Protein AF-A0A2Z3GTP5-F1 (afdb_monomer)

Foldseek 3Di:
DWKDWAPDTDDPPFKDKDKDKDFDAAPVRDGWKIKIKIKIKGKQFDPFLVVSVVVVVVQQVRQVDFQTKMFDDDVVGT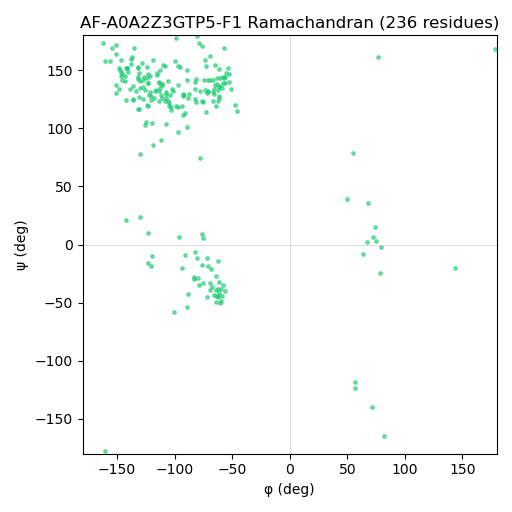PDIDHQPQFQAGKHWPDGWDQPDDDDCDSGGMTITITMIMTMHTDDDPDFDWRDKDKDKDKDWQAWDWDWADDPPDHTDIDTPGRGGWIKMKMKMKIWTFQEDDDDDDDPCPVFFPDDKDKDWDAFDHHSNGGTTTMIIIMTMGTHPDDDDDDHDDDDDD

Organism: NCBI:txid114

Secondary structure (DSSP, 8-state):
-EEEETTEEPPTT-EEEEEEEEEEE-TTS-EEEEEEEEEEEEEEE-SSHHHHHHHHHHHHHHHTS-S--EEEEETTEEEEEE-STT-SS--EEEEEEE-----TTBTTTEEEEEEEEEEEEEPSS----EEEEEEEEEEE-SS-EEEEEEETTEEEEEEEEESSPPEEEEEEEEEEESSSPPPPPPPS-GGGEEE---PEEPPPEEETTEEE-EEEEEEEEEEESS-----PPP----

pLDDT: mean 92.52, std 7.02, range [54.94, 98.31]

Solvent-accessible surface area (backbone atoms only — not comparable to full-atom values): 13275 Å² total; per-residue (Å²): 80,34,48,31,48,61,92,43,68,54,58,77,64,35,62,48,80,46,79,48,79,43,84,37,59,28,82,84,70,47,76,52,27,36,39,40,38,38,43,39,37,34,50,53,71,30,99,36,41,70,56,36,51,51,52,52,54,51,52,45,60,53,56,70,55,65,57,41,36,36,38,36,25,49,84,94,44,76,77,49,74,49,59,24,75,81,26,55,56,17,25,38,59,81,37,55,80,36,62,90,64,80,66,80,66,38,70,43,43,32,42,50,37,40,33,29,37,35,34,32,31,63,48,85,78,89,66,50,43,61,46,42,73,51,56,46,70,47,78,48,59,58,45,59,42,71,49,73,47,83,46,100,89,51,80,64,43,82,43,77,82,33,77,62,38,61,20,33,40,38,43,39,36,39,38,24,5,40,69,39,73,60,82,77,79,77,67,94,55,69,97,27,52,71,48,87,60,65,71,45,77,48,82,52,45,79,28,68,93,41,66,29,52,15,33,33,34,43,50,38,39,33,49,34,95,54,87,85,84,86,75,57,78,70,88,72,84,109

Mean predicted aligned error: 6.73 Å

Sequence (238 aa):
MIVRYGSYQHDDGECAVAVDQQALENDAGQYYARRVTWTISGQLQADTAAALAVKMVQLERAYAVWYRDLVLADGPTVVWQLPNAGSTTGVKIVKPPSYPSGAGAQLTTFVDYSIVATADYPAGGGENLLRSFTETLAFSGGGPRRTVVECANAPPQEQVLALYTAFRATQIGQAVGLTGYPTPPAPLWPGKLEVDGEPTLGSPRLRNGVYVDWPVSWAYRFVSATPLAGVPNRWPAG

Nearest PDB structures (foldseek):
  6f0i-assembly1_B  TM=1.965E-01  e=7.044E+00  Gloeobacter violaceus PCC 7421
  3uu8-assembly1_E  TM=1.892E-01  e=6.048E+00  Gloeobacter violaceus

Structure (mmCIF, N/CA/C/O backbone):
data_AF-A0A2Z3GTP5-F1
#
_entry.id   AF-A0A2Z3GTP5-F1
#
loop_
_atom_site.group_PDB
_atom_site.id
_atom_site.type_symbol
_atom_site.label_atom_id
_atom_site.label_alt_id
_atom_site.label_comp_id
_atom_site.label_asym_id
_atom_site.label_entity_id
_atom_site.label_seq_id
_atom_site.pdbx_PDB_ins_code
_atom_site.Cartn_x
_atom_site.Cartn_y
_atom_site.Cartn_z
_atom_site.occupancy
_atom_site.B_iso_or_equiv
_atom_site.auth_seq_id
_atom_site.auth_comp_id
_atom_site.auth_asym_id
_atom_site.auth_atom_id
_atom_site.pdbx_PDB_model_num
ATOM 1 N N . MET A 1 1 ? -19.568 -11.187 26.974 1.00 88.62 1 MET A N 1
ATOM 2 C CA . MET A 1 1 ? -18.592 -10.890 25.897 1.00 88.62 1 MET A CA 1
ATOM 3 C C . MET A 1 1 ? -18.243 -9.410 25.908 1.00 88.62 1 MET A C 1
ATOM 5 O O . MET A 1 1 ? -19.135 -8.573 25.864 1.00 88.62 1 MET A O 1
ATOM 9 N N . ILE A 1 2 ? -16.947 -9.094 25.939 1.00 95.06 2 ILE A N 1
ATOM 10 C CA . ILE A 1 2 ? -16.412 -7.741 26.130 1.00 95.06 2 ILE A CA 1
ATOM 11 C C . ILE A 1 2 ? -15.447 -7.397 24.992 1.00 95.06 2 ILE A C 1
ATOM 13 O O . ILE A 1 2 ? -14.538 -8.174 24.687 1.00 95.06 2 ILE A O 1
ATOM 17 N N . VAL A 1 3 ? -15.606 -6.207 24.406 1.00 96.94 3 VAL A N 1
ATOM 18 C CA . VAL A 1 3 ? -14.651 -5.628 23.447 1.00 96.94 3 VAL A CA 1
ATOM 19 C C . VAL A 1 3 ? -13.711 -4.664 24.168 1.00 96.94 3 VAL A C 1
ATOM 21 O O . VAL A 1 3 ? -14.133 -3.854 24.995 1.00 96.94 3 VAL A O 1
ATOM 24 N N . ARG A 1 4 ? -12.421 -4.735 23.842 1.00 97.12 4 ARG A N 1
ATOM 25 C CA . ARG A 1 4 ? -11.377 -3.840 24.352 1.00 97.12 4 ARG A CA 1
ATOM 26 C C . ARG A 1 4 ? -10.589 -3.238 23.200 1.00 97.12 4 ARG A C 1
ATOM 28 O O . ARG A 1 4 ? -10.190 -3.967 22.296 1.00 97.12 4 ARG A O 1
ATOM 35 N N . TYR A 1 5 ? -10.326 -1.936 23.270 1.00 97.31 5 TYR A N 1
ATOM 36 C CA . TYR A 1 5 ? -9.453 -1.213 22.346 1.00 97.31 5 TYR A CA 1
ATOM 37 C C . TYR A 1 5 ? -8.357 -0.485 23.129 1.00 97.31 5 TYR A C 1
ATOM 39 O O . TYR A 1 5 ? -8.600 0.520 23.803 1.00 97.31 5 TYR A O 1
ATOM 47 N N . GLY A 1 6 ? -7.134 -1.014 23.088 1.00 95.44 6 GLY A N 1
ATOM 48 C CA . GLY A 1 6 ? -6.056 -0.569 23.970 1.00 95.44 6 GLY A CA 1
ATOM 49 C C . GLY A 1 6 ? -6.453 -0.687 25.446 1.00 95.44 6 GLY A C 1
ATOM 50 O O . GLY A 1 6 ? -6.714 -1.782 25.934 1.00 95.44 6 GLY A O 1
ATOM 51 N N . SER A 1 7 ? -6.496 0.441 26.160 1.00 95.00 7 SER A N 1
ATOM 52 C CA . SER A 1 7 ? -6.934 0.497 27.564 1.00 95.00 7 SER A CA 1
ATOM 53 C C . SER A 1 7 ? -8.434 0.756 27.742 1.00 95.00 7 SER A C 1
ATOM 55 O O . SER A 1 7 ? -8.918 0.717 28.870 1.00 95.00 7 SER A O 1
ATOM 57 N N . TYR A 1 8 ? -9.160 1.083 26.671 1.00 96.88 8 TYR A N 1
ATOM 58 C CA . TYR A 1 8 ? -10.600 1.309 26.731 1.00 96.88 8 TYR A CA 1
ATOM 59 C C . TYR A 1 8 ? -11.339 -0.027 26.672 1.00 96.88 8 TYR A C 1
ATOM 61 O O . TYR A 1 8 ? -11.029 -0.881 25.840 1.00 96.88 8 TYR A O 1
ATOM 69 N N . GLN A 1 9 ? -12.316 -0.199 27.556 1.00 96.69 9 GLN A N 1
ATOM 70 C CA . GLN A 1 9 ? -13.153 -1.387 27.637 1.00 96.69 9 GLN A CA 1
ATOM 71 C C . GLN A 1 9 ? -14.615 -0.964 27.481 1.00 96.69 9 GLN A C 1
ATOM 73 O O . GLN A 1 9 ? -15.065 -0.072 28.195 1.00 96.69 9 GLN A O 1
ATOM 78 N N . HIS A 1 10 ? -15.322 -1.619 26.563 1.00 96.62 10 HIS A N 1
ATOM 79 C CA . HIS A 1 10 ? -16.773 -1.501 26.430 1.00 96.62 10 HIS A CA 1
ATOM 80 C C . HIS A 1 10 ? -17.494 -2.239 27.563 1.00 96.62 10 HIS A C 1
ATOM 82 O O . HIS A 1 10 ? -16.931 -3.164 28.162 1.00 96.62 10 HIS A O 1
ATOM 88 N N . ASP A 1 11 ? -18.745 -1.870 27.827 1.00 95.38 11 ASP A N 1
ATOM 89 C CA . ASP A 1 11 ? -19.575 -2.594 28.786 1.00 95.38 11 ASP A CA 1
ATOM 90 C C . ASP A 1 11 ? -19.847 -4.033 28.295 1.00 95.38 11 ASP A C 1
ATOM 92 O O . ASP A 1 11 ? -19.782 -4.347 27.099 1.00 95.38 11 ASP A O 1
ATOM 96 N N . ASP A 1 12 ? -20.113 -4.952 29.228 1.00 94.06 12 ASP A N 1
ATOM 97 C CA . ASP A 1 12 ? -20.370 -6.353 28.880 1.00 94.06 12 ASP A CA 1
ATOM 98 C C . ASP A 1 12 ? -21.664 -6.485 28.068 1.00 94.06 12 ASP A C 1
ATOM 100 O O . ASP A 1 12 ? -22.707 -5.950 28.440 1.00 94.06 12 ASP A O 1
ATOM 104 N N . GLY A 1 13 ? -21.584 -7.184 26.935 1.00 91.88 13 GLY A N 1
ATOM 105 C CA . GLY A 1 13 ? -22.711 -7.343 26.014 1.00 91.88 13 GLY A CA 1
ATOM 106 C C . GLY A 1 13 ? -23.082 -6.088 25.212 1.00 91.88 13 GLY A C 1
ATOM 107 O O . GLY A 1 13 ? -24.065 -6.127 24.479 1.00 91.88 13 GLY A O 1
ATOM 108 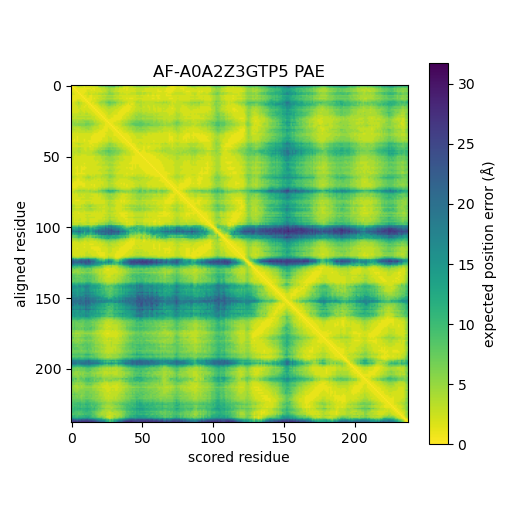N N . GLU A 1 14 ? -22.309 -5.000 25.297 1.00 94.75 14 GLU A N 1
ATOM 109 C CA . GLU A 1 14 ? -22.587 -3.745 24.576 1.00 94.75 14 GLU A CA 1
ATOM 110 C C . GLU A 1 14 ? -22.388 -3.871 23.055 1.00 94.75 14 GLU A C 1
ATOM 112 O O . GLU A 1 14 ? -23.063 -3.210 22.264 1.00 94.75 14 GLU A O 1
ATOM 117 N N . CYS A 1 15 ? -21.428 -4.704 22.644 1.00 95.94 15 CYS A N 1
ATOM 118 C CA . CYS A 1 15 ? -20.921 -4.765 21.277 1.00 95.94 15 CYS A CA 1
ATOM 119 C C . CYS A 1 15 ? -21.301 -6.063 20.560 1.00 95.94 15 CYS A C 1
ATOM 121 O O . CYS A 1 15 ? -21.090 -7.161 21.073 1.00 95.94 15 CYS A O 1
ATOM 123 N N . ALA A 1 16 ? -21.693 -5.930 19.298 1.00 95.31 16 ALA A N 1
ATOM 124 C CA . ALA A 1 16 ? -21.632 -6.971 18.285 1.00 95.31 16 ALA A CA 1
ATOM 125 C C . ALA A 1 16 ? -20.429 -6.722 17.360 1.00 95.31 16 ALA A C 1
ATOM 127 O O . ALA A 1 16 ? -20.203 -5.599 16.901 1.00 95.31 16 ALA A O 1
ATOM 128 N N . VAL A 1 17 ? -19.656 -7.774 17.079 1.00 96.69 17 VAL A N 1
ATOM 129 C CA . VAL A 1 17 ? -18.447 -7.708 16.246 1.00 96.69 17 VAL A CA 1
ATOM 130 C C . VAL A 1 17 ? -18.595 -8.634 15.046 1.00 96.69 17 VAL A C 1
ATOM 132 O O . VAL A 1 17 ? -18.801 -9.835 15.209 1.00 96.69 17 VAL A O 1
ATOM 135 N N . ALA A 1 18 ? -18.430 -8.081 13.847 1.00 97.12 18 ALA A N 1
ATOM 136 C CA . ALA A 1 18 ? -18.267 -8.836 12.612 1.00 97.12 18 ALA A CA 1
ATOM 137 C C . ALA A 1 18 ? -16.810 -8.744 12.142 1.00 97.12 18 ALA A C 1
ATOM 139 O O . ALA A 1 18 ? -16.253 -7.646 12.053 1.00 97.12 18 ALA A O 1
ATOM 140 N N . VAL A 1 19 ? -16.202 -9.892 11.841 1.00 97.19 19 VAL A N 1
ATOM 141 C CA . VAL A 1 19 ? -14.815 -9.993 11.372 1.00 97.19 19 VAL A CA 1
ATOM 142 C C . VAL A 1 19 ? -14.809 -10.486 9.933 1.00 97.19 19 VAL A C 1
ATOM 144 O O . VAL A 1 19 ? -15.319 -11.566 9.649 1.00 97.19 19 VAL A O 1
ATOM 147 N N . ASP A 1 20 ? -14.194 -9.705 9.054 1.00 97.62 20 ASP A N 1
ATOM 148 C CA . ASP A 1 20 ? -13.964 -10.045 7.654 1.00 97.62 20 ASP A CA 1
ATOM 149 C C . ASP A 1 20 ? -12.462 -10.178 7.371 1.00 97.62 20 ASP A C 1
ATOM 151 O O . ASP A 1 20 ? -11.635 -9.481 7.975 1.00 97.62 20 ASP A O 1
ATOM 155 N N . GLN A 1 21 ? -12.101 -11.097 6.473 1.00 96.56 21 GLN A N 1
ATOM 156 C CA . GLN A 1 21 ? -10.723 -11.296 6.032 1.00 96.56 21 GLN A CA 1
ATOM 157 C C . GLN A 1 21 ? -10.652 -11.339 4.511 1.00 96.56 21 GLN A C 1
ATOM 159 O O . GLN A 1 21 ? -11.295 -12.166 3.870 1.00 96.56 21 GLN A O 1
ATOM 164 N N . GLN A 1 22 ? -9.786 -10.503 3.951 1.00 96.69 22 GLN A N 1
ATOM 165 C CA . GLN A 1 22 ? -9.576 -10.388 2.517 1.00 96.69 22 GLN A CA 1
ATOM 166 C C . GLN A 1 22 ? -8.117 -10.686 2.164 1.00 96.69 22 GLN A C 1
ATOM 168 O O . GLN A 1 22 ? -7.195 -10.119 2.753 1.00 96.69 22 GLN A O 1
ATOM 173 N N . ALA A 1 23 ? -7.899 -11.541 1.166 1.00 95.06 23 ALA A N 1
ATOM 174 C CA . ALA A 1 23 ? -6.585 -11.730 0.564 1.00 95.06 23 ALA A CA 1
ATOM 175 C C . ALA A 1 23 ? -6.196 -10.501 -0.276 1.00 95.06 23 ALA A C 1
ATOM 177 O O . ALA A 1 23 ? -6.993 -10.004 -1.070 1.00 95.06 23 ALA A O 1
ATOM 178 N N . LEU A 1 24 ? -4.976 -10.000 -0.089 1.00 93.81 24 LEU A N 1
ATOM 179 C CA . LEU A 1 24 ? -4.382 -8.952 -0.909 1.00 93.81 24 LEU A CA 1
ATOM 180 C C . LEU A 1 24 ? -3.357 -9.579 -1.853 1.00 93.81 24 LEU A C 1
ATOM 182 O O . LEU A 1 24 ? -2.447 -10.294 -1.421 1.00 93.81 24 LEU A O 1
ATOM 186 N N . GLU A 1 25 ? -3.502 -9.262 -3.133 1.00 93.75 25 GLU A N 1
ATOM 187 C CA . GLU A 1 25 ? -2.679 -9.781 -4.219 1.00 93.75 25 GLU A CA 1
ATOM 188 C C . GLU A 1 25 ? -1.828 -8.669 -4.844 1.00 93.75 25 GLU A C 1
ATOM 190 O O . GLU A 1 25 ? -2.193 -7.489 -4.813 1.00 93.75 25 GLU A O 1
ATOM 195 N N . ASN A 1 26 ? -0.656 -9.033 -5.360 1.00 91.75 26 ASN A N 1
ATOM 196 C CA . ASN A 1 26 ? 0.173 -8.137 -6.164 1.00 91.75 26 ASN A CA 1
ATOM 197 C C . ASN A 1 26 ? -0.329 -8.081 -7.619 1.00 91.75 26 ASN A C 1
ATOM 199 O O . ASN A 1 26 ? -1.273 -8.779 -7.984 1.00 91.75 26 ASN A O 1
ATOM 203 N N . ASP A 1 27 ? 0.324 -7.287 -8.468 1.00 91.56 27 ASP A N 1
ATOM 204 C CA . ASP A 1 27 ? -0.068 -7.154 -9.883 1.00 91.56 27 ASP A CA 1
ATOM 205 C C . ASP A 1 27 ? 0.034 -8.477 -10.681 1.00 91.56 27 ASP A C 1
ATOM 207 O O . ASP A 1 27 ? -0.526 -8.586 -11.770 1.00 91.56 27 ASP A O 1
ATOM 211 N N . ALA A 1 28 ? 0.718 -9.494 -10.142 1.00 90.06 28 ALA A N 1
ATOM 212 C CA . ALA A 1 28 ? 0.796 -10.844 -10.700 1.00 90.06 28 ALA A CA 1
ATOM 213 C C . ALA A 1 28 ? -0.214 -11.838 -10.091 1.00 90.06 28 ALA A C 1
ATOM 215 O O . ALA A 1 28 ? -0.137 -13.031 -10.387 1.00 90.06 28 ALA A O 1
ATOM 216 N N . GLY A 1 29 ? -1.143 -11.386 -9.241 1.00 90.12 29 GLY A N 1
ATOM 217 C CA . GLY A 1 29 ? -2.135 -12.248 -8.584 1.00 90.12 29 GLY A CA 1
ATOM 218 C C . GLY A 1 29 ? -1.564 -13.110 -7.451 1.00 90.12 29 GLY A C 1
ATOM 219 O O . GLY A 1 29 ? -2.189 -14.078 -7.028 1.00 90.12 29 GLY A O 1
ATOM 220 N N . GLN A 1 30 ? -0.357 -12.810 -6.961 1.00 90.12 30 GLN A N 1
ATOM 221 C CA . GLN A 1 30 ? 0.250 -13.542 -5.849 1.00 90.12 30 GLN A CA 1
ATOM 222 C C . GLN A 1 30 ? -0.186 -12.927 -4.518 1.00 90.12 30 GLN A C 1
ATOM 224 O O . GLN A 1 30 ? -0.046 -11.721 -4.296 1.00 90.12 30 GLN A O 1
ATOM 229 N N . TYR A 1 31 ? -0.671 -13.770 -3.610 1.00 91.12 31 TYR A N 1
ATOM 230 C CA . TYR A 1 31 ? -1.039 -13.385 -2.252 1.00 91.12 31 TYR A CA 1
ATOM 231 C C . TYR A 1 31 ? 0.187 -12.904 -1.460 1.00 91.12 31 TYR A C 1
ATOM 233 O O . TYR A 1 31 ? 1.125 -13.669 -1.245 1.00 91.12 31 TYR A O 1
ATOM 241 N N . TYR A 1 32 ? 0.172 -11.649 -0.997 1.00 90.62 32 TYR A N 1
ATOM 242 C CA . TYR A 1 32 ? 1.291 -11.060 -0.240 1.00 90.62 32 TYR A CA 1
ATOM 243 C C . TYR A 1 32 ? 0.897 -10.594 1.169 1.00 90.62 32 TYR A C 1
ATOM 245 O O . TYR A 1 32 ? 1.761 -10.373 2.019 1.00 90.62 32 TYR A O 1
ATOM 253 N N . ALA A 1 33 ? -0.393 -10.401 1.436 1.00 92.75 33 ALA A N 1
ATOM 254 C CA . ALA A 1 33 ? -0.905 -9.997 2.740 1.00 92.75 33 ALA A CA 1
ATOM 255 C C . ALA A 1 33 ? -2.389 -10.330 2.857 1.00 92.75 33 ALA A C 1
ATOM 257 O O . ALA A 1 33 ? -3.087 -10.397 1.855 1.00 92.75 33 ALA A O 1
ATOM 258 N N . ARG A 1 34 ? -2.901 -10.451 4.079 1.00 95.19 34 ARG A N 1
ATOM 259 C CA . ARG A 1 34 ? -4.342 -10.393 4.348 1.00 95.19 34 ARG A CA 1
ATOM 260 C C . ARG A 1 34 ? -4.704 -9.067 4.986 1.00 95.19 34 ARG A C 1
ATOM 262 O O . ARG A 1 34 ? -3.997 -8.599 5.877 1.00 95.19 34 ARG A O 1
ATOM 269 N N . ARG A 1 35 ? -5.838 -8.511 4.593 1.00 96.94 35 ARG A N 1
ATOM 270 C CA . ARG A 1 35 ? -6.524 -7.451 5.322 1.00 96.94 35 ARG A CA 1
ATOM 271 C C . ARG A 1 35 ? -7.545 -8.081 6.248 1.00 96.94 35 ARG A C 1
ATOM 273 O O . ARG A 1 35 ? -8.339 -8.905 5.812 1.00 96.94 35 ARG A O 1
ATOM 280 N N . VAL A 1 36 ? -7.525 -7.693 7.514 1.00 97.88 36 VAL A N 1
ATOM 281 C CA . VAL A 1 36 ? -8.557 -8.064 8.481 1.00 97.88 36 VAL A CA 1
ATOM 282 C C . VAL A 1 36 ? -9.333 -6.805 8.829 1.00 97.88 36 VAL A C 1
ATOM 284 O O . VAL A 1 36 ? -8.735 -5.800 9.221 1.00 97.88 36 VAL A O 1
ATOM 287 N N . THR A 1 37 ? -10.653 -6.854 8.684 1.00 98.31 37 THR A N 1
ATOM 288 C CA . THR A 1 37 ? -11.555 -5.738 8.973 1.00 98.31 37 THR A CA 1
ATOM 289 C C . THR A 1 37 ? -12.545 -6.147 10.050 1.00 98.31 37 THR A C 1
ATOM 291 O O . THR A 1 37 ? -13.199 -7.180 9.958 1.00 98.31 37 THR A O 1
ATOM 294 N N . TRP A 1 38 ? -12.636 -5.338 11.100 1.00 98.19 38 TRP A N 1
ATOM 295 C CA . TRP A 1 38 ? -13.607 -5.503 12.173 1.00 98.19 38 TRP A CA 1
ATOM 296 C C . TRP A 1 38 ? -14.651 -4.409 12.052 1.00 98.19 38 TRP A C 1
ATOM 298 O O . TRP A 1 38 ? -14.313 -3.226 12.080 1.00 98.19 38 TRP A O 1
ATOM 308 N N . THR A 1 39 ? -15.913 -4.806 11.952 1.00 97.94 39 THR A N 1
ATOM 309 C CA . THR A 1 39 ? -17.049 -3.900 12.105 1.00 97.94 39 THR A CA 1
ATOM 310 C C . THR A 1 39 ? -17.639 -4.120 13.485 1.00 97.94 39 THR A C 1
ATOM 312 O O . THR A 1 39 ? -18.120 -5.209 13.792 1.00 97.94 39 THR A O 1
ATOM 315 N N . ILE A 1 40 ? -17.576 -3.086 14.316 1.00 97.31 40 ILE A N 1
ATOM 316 C CA . ILE A 1 40 ? -18.140 -3.078 15.661 1.00 97.31 40 ILE A CA 1
ATOM 317 C C . ILE A 1 40 ? -19.399 -2.227 15.616 1.00 97.31 40 ILE A C 1
ATOM 319 O O . ILE A 1 40 ? -19.359 -1.062 15.217 1.00 97.31 40 ILE A O 1
ATOM 323 N N . SER A 1 41 ? -20.515 -2.806 16.024 1.00 96.69 41 SER A N 1
ATOM 324 C CA . SER A 1 41 ? -21.773 -2.098 16.238 1.00 96.69 41 SER A CA 1
ATOM 325 C C . SER A 1 41 ? -22.222 -2.324 17.666 1.00 96.69 41 SER A C 1
ATOM 327 O O . SER A 1 41 ? -22.122 -3.445 18.157 1.00 96.69 41 SER A O 1
ATOM 329 N N . GLY A 1 42 ? -22.736 -1.298 18.323 1.00 95.19 42 GLY A N 1
ATOM 330 C CA . GLY A 1 42 ? -23.184 -1.422 19.702 1.00 95.19 42 GLY A CA 1
ATOM 331 C C . GLY A 1 42 ? -24.134 -0.311 20.094 1.00 95.19 42 GLY A C 1
ATOM 332 O O . GLY A 1 42 ? -24.475 0.548 19.277 1.00 95.19 42 GLY A O 1
ATOM 333 N N . GLN A 1 43 ? -24.544 -0.338 21.356 1.00 94.44 43 GLN A N 1
ATOM 334 C CA . GLN A 1 43 ? -25.424 0.664 21.936 1.00 94.44 43 GLN A CA 1
ATOM 335 C C . GLN A 1 43 ? -24.844 1.152 23.260 1.00 94.44 43 GLN A C 1
ATOM 337 O O . GLN A 1 43 ? -24.752 0.394 24.221 1.00 94.44 43 GLN A O 1
ATOM 342 N N . LEU A 1 44 ? -24.492 2.434 23.331 1.00 94.62 44 LEU A N 1
ATOM 343 C CA . LEU A 1 44 ? -24.163 3.063 24.606 1.00 94.62 44 LEU A CA 1
ATOM 344 C C . LEU A 1 44 ? -25.458 3.276 25.383 1.00 94.62 44 LEU A C 1
ATOM 346 O O . LEU A 1 44 ? -26.411 3.809 24.823 1.00 94.62 44 LEU A O 1
ATOM 350 N N . GLN A 1 45 ? -25.480 2.915 26.664 1.00 93.62 45 GLN A N 1
ATOM 351 C CA . GLN A 1 45 ? -26.627 3.120 27.551 1.00 93.62 45 GLN A CA 1
ATOM 352 C C . GLN A 1 45 ? -26.208 3.859 28.825 1.00 93.62 45 GLN A C 1
ATOM 354 O O . GLN A 1 45 ? -25.108 3.641 29.345 1.00 93.62 45 GLN A O 1
ATOM 359 N N . ALA A 1 46 ? -27.079 4.731 29.333 1.00 93.19 46 ALA A N 1
ATOM 360 C CA . ALA A 1 46 ? -26.905 5.404 30.616 1.00 93.19 46 ALA A CA 1
ATOM 361 C C . ALA A 1 46 ? -28.250 5.861 31.207 1.00 93.19 46 ALA A C 1
ATOM 363 O O . ALA A 1 46 ? -29.211 6.096 30.478 1.00 93.19 46 ALA A O 1
ATOM 364 N N . ASP A 1 47 ? -28.290 6.072 32.525 1.00 92.31 47 ASP A N 1
ATOM 365 C CA . ASP A 1 47 ? -29.512 6.478 33.242 1.00 92.31 47 ASP A CA 1
ATOM 366 C C . ASP A 1 47 ? -29.943 7.927 32.959 1.00 92.31 47 ASP A C 1
ATOM 368 O O . ASP A 1 47 ? -31.080 8.315 33.221 1.00 92.31 47 ASP A O 1
ATOM 372 N N . THR A 1 48 ? -29.026 8.758 32.454 1.00 91.50 48 THR A N 1
ATOM 373 C CA . THR A 1 48 ? -29.278 10.172 32.154 1.00 91.50 48 THR A CA 1
ATOM 374 C C . THR A 1 48 ? -28.583 10.589 30.862 1.00 91.50 48 THR A C 1
ATOM 376 O O . THR A 1 48 ? -27.503 10.089 30.537 1.00 91.50 48 THR A O 1
ATOM 379 N N . ALA A 1 49 ? -29.139 11.590 30.174 1.00 90.19 49 ALA A N 1
ATOM 380 C CA . ALA A 1 49 ? -28.533 12.162 28.970 1.00 90.19 49 ALA A CA 1
ATOM 381 C C . ALA A 1 49 ? -27.116 12.721 29.223 1.00 90.19 49 ALA A C 1
ATOM 383 O O . ALA A 1 49 ? -26.235 12.599 28.375 1.00 90.19 49 ALA A O 1
ATOM 384 N N . ALA A 1 50 ? -26.862 13.285 30.411 1.00 91.88 50 ALA A N 1
ATOM 385 C CA . ALA A 1 50 ? -25.537 13.781 30.785 1.00 91.88 50 ALA A CA 1
ATOM 386 C C . ALA A 1 50 ? -24.509 12.642 30.913 1.00 91.88 50 ALA A C 1
ATOM 388 O O . ALA A 1 50 ? -23.393 12.758 30.409 1.00 91.88 50 ALA A O 1
ATOM 389 N N . ALA A 1 51 ? -24.886 11.523 31.540 1.00 94.00 51 ALA A N 1
ATOM 390 C CA . ALA A 1 51 ? -24.025 10.345 31.635 1.00 94.00 51 ALA A CA 1
ATOM 391 C C . ALA A 1 51 ? -23.798 9.687 30.261 1.00 94.00 51 ALA A C 1
ATOM 393 O O . ALA A 1 51 ? -22.685 9.248 29.966 1.00 94.00 51 ALA A O 1
ATOM 394 N N . LEU A 1 52 ? -24.817 9.681 29.395 1.00 93.69 52 LEU A N 1
ATOM 395 C CA . LEU A 1 52 ? -24.697 9.191 28.022 1.00 93.69 52 LEU A CA 1
ATOM 396 C C . LEU A 1 52 ? -23.693 10.024 27.213 1.00 93.69 52 LEU A C 1
ATOM 398 O O . LEU A 1 52 ? -22.810 9.461 26.568 1.00 93.69 52 LEU A O 1
ATOM 402 N N . ALA A 1 53 ? -23.763 11.355 27.309 1.00 92.50 53 ALA A N 1
ATOM 403 C CA . ALA A 1 53 ? -22.816 12.253 26.651 1.00 92.50 53 ALA A CA 1
ATOM 404 C C . ALA A 1 53 ? -21.365 12.007 27.110 1.00 92.50 53 ALA A C 1
ATOM 406 O O . ALA A 1 53 ? -20.445 12.014 26.293 1.00 92.50 53 ALA A O 1
ATOM 407 N N . VAL A 1 54 ? -21.148 11.721 28.401 1.00 95.44 54 VAL A N 1
ATOM 408 C CA . VAL A 1 54 ? -19.820 11.343 28.916 1.00 95.44 54 VAL A CA 1
ATOM 409 C C . VAL A 1 54 ? -19.326 10.043 28.276 1.00 95.44 54 VAL A C 1
ATOM 411 O O . VAL A 1 54 ? -18.171 9.993 27.846 1.00 95.44 54 VAL A O 1
ATOM 414 N N . LYS A 1 55 ? -20.178 9.014 28.160 1.00 95.69 55 LYS A N 1
ATOM 415 C CA . LYS A 1 55 ? -19.814 7.753 27.488 1.00 95.69 55 LYS A CA 1
ATOM 416 C C . LYS A 1 55 ? -19.463 7.963 26.012 1.00 95.69 55 LYS A C 1
ATOM 418 O O . LYS A 1 55 ? -18.465 7.414 25.553 1.00 95.69 55 LYS A O 1
ATOM 423 N N . MET A 1 56 ? -20.216 8.799 25.292 1.00 95.12 56 MET A N 1
ATOM 424 C CA . MET A 1 56 ? -19.921 9.146 23.893 1.00 95.12 56 MET A CA 1
ATOM 425 C C . MET A 1 56 ? -18.539 9.795 23.747 1.00 95.12 56 MET A C 1
ATOM 427 O O . MET A 1 56 ? -17.722 9.344 22.948 1.00 95.12 56 MET A O 1
ATOM 431 N N . VAL A 1 57 ? -18.224 10.792 24.583 1.00 96.12 57 VAL A N 1
ATOM 432 C CA . VAL A 1 57 ? -16.911 11.462 24.565 1.00 96.12 57 VAL A CA 1
ATOM 433 C C . VAL A 1 57 ? -15.775 10.491 24.904 1.00 96.12 57 VAL A C 1
ATOM 435 O O . VAL A 1 57 ? -14.697 10.564 24.311 1.00 96.12 57 VAL A O 1
ATOM 438 N N . GLN A 1 58 ? -15.985 9.570 25.849 1.00 96.44 58 GLN A N 1
ATOM 439 C CA . GLN A 1 58 ? -14.994 8.542 26.183 1.00 96.44 58 GLN A CA 1
ATOM 440 C C . GLN A 1 58 ? -14.740 7.592 25.009 1.00 96.44 58 GLN A C 1
ATOM 442 O O . GLN A 1 58 ? -13.577 7.314 24.706 1.00 96.44 58 GLN A O 1
ATOM 447 N N . LEU A 1 59 ? -15.803 7.145 24.335 1.00 97.12 59 LEU A N 1
ATOM 448 C CA . LEU A 1 59 ? -15.716 6.298 23.149 1.00 97.12 59 LEU A CA 1
ATOM 449 C C . LEU A 1 59 ? -14.947 7.009 22.026 1.00 97.12 59 LEU A C 1
ATOM 451 O O . LEU A 1 59 ? -13.974 6.476 21.493 1.00 97.12 59 LEU A O 1
ATOM 455 N N . GLU A 1 60 ? -15.325 8.245 21.708 1.00 96.88 60 GLU A N 1
ATOM 456 C CA . GLU A 1 60 ? -14.660 9.055 20.682 1.00 96.88 60 GLU A CA 1
ATOM 457 C C . GLU A 1 60 ? -13.182 9.276 20.998 1.00 96.88 60 GLU A C 1
ATOM 459 O O . GLU A 1 60 ? -12.322 9.082 20.138 1.00 96.88 60 GLU A O 1
ATOM 464 N N . ARG A 1 61 ? -12.857 9.604 22.252 1.00 96.94 61 ARG A N 1
ATOM 465 C CA . ARG A 1 61 ? -11.472 9.798 22.688 1.00 96.94 61 ARG A CA 1
ATOM 466 C C . ARG A 1 61 ? -10.646 8.518 22.585 1.00 96.94 61 ARG A C 1
ATOM 468 O O . ARG A 1 61 ? -9.474 8.593 22.217 1.00 96.94 61 ARG A O 1
ATOM 475 N N . ALA A 1 62 ? -11.225 7.364 22.914 1.00 96.94 62 ALA A N 1
ATOM 476 C CA . ALA A 1 62 ? -10.541 6.081 22.808 1.00 96.94 62 ALA A CA 1
ATOM 477 C C . ALA A 1 62 ? -10.190 5.758 21.349 1.00 96.94 62 ALA A C 1
ATOM 479 O O . ALA A 1 62 ? -9.033 5.469 21.042 1.00 96.94 62 ALA A O 1
ATOM 480 N N . TYR A 1 63 ? -11.163 5.876 20.444 1.00 97.31 63 TYR A N 1
ATOM 481 C CA . TYR A 1 63 ? -11.001 5.522 19.031 1.00 97.31 63 TYR A CA 1
ATOM 482 C C . TYR A 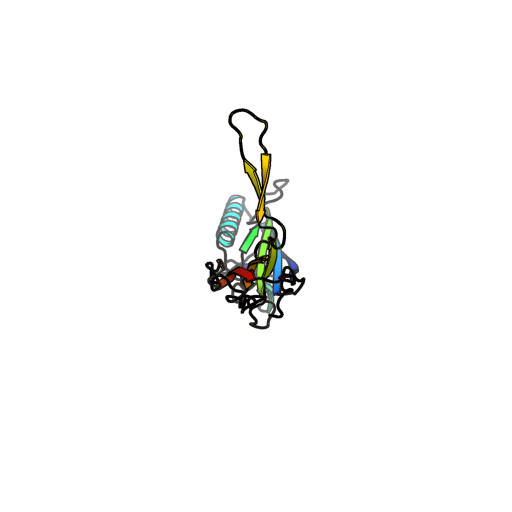1 63 ? -10.342 6.617 18.171 1.00 97.31 63 TYR A C 1
ATOM 484 O O . TYR A 1 63 ? -9.983 6.357 17.023 1.00 97.31 63 TYR A O 1
ATOM 492 N N . ALA A 1 64 ? -10.103 7.813 18.718 1.00 95.56 64 ALA A N 1
ATOM 493 C CA . ALA A 1 64 ? -9.294 8.852 18.073 1.00 95.56 64 ALA A CA 1
ATOM 494 C C . ALA A 1 64 ? -7.802 8.481 17.971 1.00 95.56 64 ALA A C 1
ATOM 496 O O . ALA A 1 64 ? -7.078 9.031 17.141 1.00 95.56 64 ALA A O 1
ATOM 497 N N . VAL A 1 65 ? -7.325 7.554 18.807 1.00 94.38 65 VAL A N 1
ATOM 498 C CA . VAL A 1 65 ? -5.927 7.111 18.814 1.00 94.38 65 VAL A CA 1
ATOM 499 C C . VAL A 1 65 ? -5.802 5.827 18.007 1.00 94.38 65 VAL A C 1
ATOM 501 O O . VAL A 1 65 ? -6.394 4.812 18.359 1.00 94.38 65 VAL A O 1
ATOM 504 N N . TRP A 1 66 ? -5.016 5.849 16.933 1.00 94.38 66 TRP A N 1
ATOM 505 C CA . TRP A 1 66 ? -4.717 4.653 16.139 1.00 94.38 66 TRP A CA 1
ATOM 506 C C . TRP A 1 66 ? -3.654 3.772 16.805 1.00 94.38 66 TRP A C 1
ATOM 508 O O . TRP A 1 66 ? -3.028 4.160 17.793 1.00 94.38 66 TRP A O 1
ATOM 518 N N . TYR A 1 67 ? -3.420 2.599 16.217 1.00 95.19 67 TYR A N 1
ATOM 519 C CA . TYR A 1 67 ? -2.317 1.700 16.556 1.00 95.19 67 TYR A CA 1
ATOM 520 C C . TYR A 1 67 ? -2.425 1.066 17.947 1.00 95.19 67 TYR A C 1
ATOM 522 O O . TYR A 1 67 ? -1.424 0.859 18.637 1.00 95.19 67 TYR A O 1
ATOM 530 N N . ARG A 1 68 ? -3.653 0.749 18.366 1.00 96.50 68 ARG A N 1
ATOM 531 C CA . ARG A 1 68 ? -3.931 -0.051 19.564 1.00 96.50 68 ARG A CA 1
ATOM 532 C C . ARG A 1 68 ? -4.480 -1.415 19.175 1.00 96.50 68 ARG A C 1
ATOM 534 O O . ARG A 1 68 ? -5.085 -1.565 18.118 1.00 96.50 68 ARG A O 1
ATOM 541 N N . ASP A 1 69 ? -4.278 -2.388 20.050 1.00 97.00 69 ASP A N 1
ATOM 542 C CA . ASP A 1 69 ? -4.843 -3.720 19.872 1.00 97.00 69 ASP A CA 1
ATOM 543 C C . ASP A 1 69 ? -6.355 -3.680 20.095 1.00 97.00 69 ASP A C 1
ATOM 545 O O . ASP A 1 69 ? -6.840 -2.991 20.999 1.00 97.00 69 ASP A O 1
ATOM 549 N N . LEU A 1 70 ? -7.089 -4.438 19.285 1.00 97.50 70 LEU A N 1
ATOM 550 C CA . LEU A 1 70 ? -8.519 -4.662 19.456 1.00 97.50 70 LEU A CA 1
ATOM 551 C C . LEU A 1 70 ? -8.741 -6.124 19.839 1.00 97.50 70 LEU A C 1
ATOM 553 O O . LEU A 1 70 ? -8.220 -7.025 19.184 1.00 97.50 70 LEU A O 1
ATOM 557 N N . VAL A 1 71 ? -9.485 -6.369 20.911 1.00 97.69 71 VAL A N 1
ATOM 558 C CA . VAL A 1 71 ? -9.675 -7.708 21.476 1.00 97.69 71 VAL A CA 1
ATOM 559 C C . VAL A 1 71 ? -11.150 -7.923 21.776 1.00 97.69 71 VAL A C 1
ATOM 561 O O . VAL A 1 71 ? -11.782 -7.083 22.410 1.00 97.69 71 VAL A O 1
ATOM 564 N N . LEU A 1 72 ? -11.683 -9.066 21.353 1.00 97.06 72 LEU A N 1
ATOM 565 C CA . LEU A 1 72 ? -12.967 -9.589 21.802 1.00 97.06 72 LEU A CA 1
ATOM 566 C C . LEU A 1 72 ? -12.691 -10.748 22.759 1.00 97.06 72 LEU A C 1
ATOM 568 O O . LEU A 1 72 ? -12.045 -11.726 22.377 1.00 97.06 72 LEU A O 1
ATOM 572 N N . ALA A 1 73 ? -13.185 -10.642 23.986 1.00 96.06 73 ALA A N 1
ATOM 573 C CA . ALA A 1 73 ? -13.022 -11.656 25.016 1.00 96.06 73 ALA A CA 1
ATOM 574 C C . ALA A 1 73 ? -14.373 -12.126 25.568 1.00 96.06 73 ALA A C 1
ATOM 576 O O . ALA A 1 73 ? -15.352 -11.379 25.597 1.00 96.06 73 ALA A O 1
ATOM 577 N N . ASP A 1 74 ? -14.403 -13.360 26.051 1.00 93.62 74 ASP A N 1
ATOM 578 C CA . ASP A 1 74 ? -15.492 -13.911 26.843 1.00 93.62 74 ASP A CA 1
ATOM 579 C C . ASP A 1 74 ? -14.947 -14.332 28.213 1.00 93.62 74 ASP A C 1
ATOM 581 O O . ASP A 1 74 ? -14.175 -15.287 28.340 1.00 93.62 74 ASP A O 1
ATOM 585 N N . GLY A 1 75 ? -15.245 -13.526 29.237 1.00 88.31 75 GLY A N 1
ATOM 586 C CA . GLY A 1 75 ? -14.578 -13.610 30.535 1.00 88.31 75 GLY A CA 1
ATOM 587 C C . GLY A 1 75 ? -13.048 -13.457 30.405 1.00 88.31 75 GLY A C 1
ATOM 588 O O . GLY A 1 75 ? -12.585 -12.438 29.884 1.00 88.31 75 GLY A O 1
ATOM 589 N N . PRO A 1 76 ? -12.240 -14.426 30.881 1.00 88.94 76 PRO A N 1
ATOM 590 C CA . PRO A 1 76 ? -10.781 -14.390 30.749 1.00 88.94 76 PRO A CA 1
ATOM 591 C C . PRO A 1 76 ? -10.270 -14.844 29.369 1.00 88.94 76 PRO A C 1
ATOM 593 O O . PRO A 1 76 ? -9.084 -14.679 29.081 1.00 88.94 76 PRO A O 1
ATOM 596 N N . THR A 1 77 ? -11.120 -15.435 28.526 1.00 93.75 77 THR A N 1
ATOM 597 C CA . THR A 1 77 ? -10.703 -16.074 27.271 1.00 93.75 77 THR A CA 1
ATOM 598 C C . THR A 1 77 ? -10.787 -15.093 26.106 1.00 93.75 77 THR A C 1
ATOM 600 O O . THR A 1 77 ? -11.835 -14.505 25.855 1.00 93.75 77 THR A O 1
ATOM 603 N N . VAL A 1 78 ? -9.700 -14.942 25.346 1.00 95.50 78 VAL A N 1
ATOM 604 C CA . VAL A 1 78 ? -9.702 -14.183 24.085 1.00 95.50 78 VAL A CA 1
ATOM 605 C C . VAL A 1 78 ? -10.360 -15.020 22.989 1.00 95.50 78 VAL A C 1
ATOM 607 O O . VAL A 1 78 ? -9.910 -16.127 22.703 1.00 95.50 78 VAL A O 1
ATOM 610 N N . VAL A 1 79 ? -11.408 -14.480 22.368 1.00 94.50 79 VAL A N 1
ATOM 611 C CA . VAL A 1 79 ? -12.132 -15.108 21.251 1.00 94.50 79 VAL A CA 1
ATOM 612 C C . VAL A 1 79 ? -11.498 -14.695 19.929 1.00 94.50 79 VAL A C 1
ATOM 614 O O . VAL A 1 79 ? -11.087 -15.538 19.135 1.00 94.50 79 VAL A O 1
ATOM 617 N N . TRP A 1 80 ? -11.360 -13.385 19.720 1.00 95.62 80 TRP A N 1
ATOM 618 C CA . TRP A 1 80 ? -10.698 -12.813 18.554 1.00 95.62 80 TRP A CA 1
ATOM 619 C C . TRP A 1 80 ? -9.818 -11.642 18.960 1.00 95.62 80 TRP A C 1
ATOM 621 O O . TRP A 1 80 ? -10.055 -10.971 19.964 1.00 95.62 80 TRP A O 1
ATOM 631 N N . GLN A 1 81 ? -8.808 -11.373 18.140 1.00 96.12 81 GLN A N 1
ATOM 632 C CA . GLN A 1 81 ? -7.938 -10.220 18.304 1.00 96.12 81 GLN A CA 1
ATOM 633 C C . GLN A 1 81 ? -7.492 -9.669 16.952 1.00 96.12 81 GLN A C 1
ATOM 635 O O . GLN A 1 81 ? -7.270 -10.418 15.999 1.00 96.12 81 GLN A O 1
ATOM 640 N N . LEU A 1 82 ? -7.327 -8.355 16.907 1.00 97.12 82 LEU A N 1
ATOM 641 C CA . LEU A 1 82 ? -6.686 -7.605 15.842 1.00 97.12 82 LEU A CA 1
ATOM 642 C C . LEU A 1 82 ? -5.477 -6.882 16.461 1.00 97.12 82 LEU A C 1
ATOM 644 O O . LEU A 1 82 ? -5.609 -5.748 16.930 1.00 97.12 82 LEU A O 1
ATOM 648 N N . PRO A 1 83 ? -4.316 -7.552 16.557 1.00 96.50 83 PRO A N 1
ATOM 649 C CA . PRO A 1 83 ? -3.129 -6.974 17.175 1.00 96.50 83 PRO A CA 1
ATOM 650 C C . PRO A 1 83 ? -2.469 -5.935 16.262 1.00 96.50 83 PRO A C 1
ATOM 652 O O . PRO A 1 83 ? -2.342 -6.137 15.053 1.00 96.50 83 PRO A O 1
ATOM 655 N N . ASN A 1 84 ? -1.975 -4.844 16.838 1.00 95.31 84 ASN A N 1
ATOM 656 C CA . ASN A 1 84 ? -1.142 -3.872 16.141 1.00 95.31 84 ASN A CA 1
ATOM 657 C C . ASN A 1 84 ? 0.237 -4.455 15.817 1.00 95.31 84 ASN A C 1
ATOM 659 O O . ASN A 1 84 ? 0.768 -4.236 14.724 1.00 95.31 84 ASN A O 1
ATOM 663 N N . ALA A 1 85 ? 0.798 -5.229 16.747 1.00 92.44 85 ALA A N 1
ATOM 664 C CA . ALA A 1 85 ? 2.041 -5.956 16.533 1.00 92.44 85 ALA A CA 1
ATOM 665 C C . ALA A 1 85 ? 1.898 -6.973 15.386 1.00 92.44 85 ALA A C 1
ATOM 667 O O . ALA A 1 85 ? 0.906 -7.695 15.289 1.00 92.44 85 ALA A O 1
ATOM 668 N N . GLY A 1 86 ? 2.899 -7.018 14.504 1.00 88.38 86 GLY A N 1
ATOM 669 C CA . GLY A 1 86 ? 2.910 -7.904 13.335 1.00 88.38 86 GLY A CA 1
ATOM 670 C C . GLY A 1 86 ? 2.074 -7.422 12.142 1.00 88.38 86 GLY A C 1
ATOM 671 O O . GLY A 1 86 ? 2.091 -8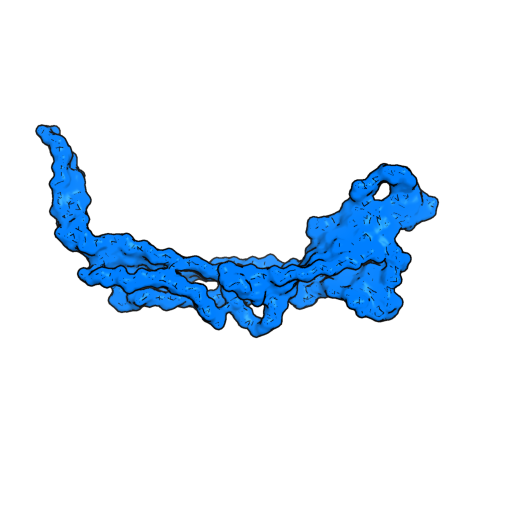.075 11.100 1.00 88.38 86 GLY A O 1
ATOM 672 N N . SER A 1 87 ? 1.377 -6.286 12.251 1.00 92.12 87 SER A N 1
ATOM 673 C CA . SER A 1 87 ? 0.692 -5.660 11.114 1.00 92.12 87 SER A CA 1
ATOM 674 C C . SER A 1 87 ? 1.607 -4.677 10.369 1.00 92.12 87 SER A C 1
ATOM 676 O O . SER A 1 87 ? 2.373 -3.930 10.982 1.00 92.12 87 SER A O 1
ATOM 678 N N . THR A 1 88 ? 1.506 -4.637 9.038 1.00 89.62 88 THR A N 1
ATOM 679 C CA . THR A 1 88 ? 2.262 -3.693 8.188 1.00 89.62 88 THR A CA 1
ATOM 680 C C . THR A 1 88 ? 1.634 -2.305 8.166 1.00 89.62 88 THR A C 1
ATOM 682 O O . THR A 1 88 ? 2.324 -1.306 7.987 1.00 89.62 88 THR A O 1
ATOM 685 N N . THR A 1 89 ? 0.317 -2.207 8.349 1.00 91.19 89 THR A N 1
ATOM 686 C CA . THR A 1 89 ? -0.384 -0.916 8.372 1.00 91.19 89 THR A CA 1
ATOM 687 C C . THR A 1 89 ? -0.553 -0.343 9.764 1.00 91.19 89 THR A C 1
ATOM 689 O O . THR A 1 89 ? -0.796 0.860 9.870 1.00 91.19 89 THR A O 1
ATOM 692 N N . GLY A 1 90 ? -0.464 -1.174 10.803 1.00 93.69 90 GLY A N 1
ATOM 693 C CA . GLY A 1 90 ? -1.030 -0.857 12.107 1.00 93.69 90 GLY A CA 1
ATOM 694 C C . GLY A 1 90 ? -2.547 -1.034 12.119 1.00 93.69 90 GLY A C 1
ATOM 695 O O . GLY A 1 90 ? -3.184 -1.034 11.057 1.00 93.69 90 GLY A O 1
ATOM 696 N N . VAL A 1 91 ? -3.128 -1.152 13.314 1.00 96.62 91 VAL A N 1
ATOM 697 C CA . VAL A 1 91 ? -4.587 -1.106 13.495 1.00 96.62 91 VAL A CA 1
ATOM 698 C C . VAL A 1 91 ? -5.055 0.328 13.291 1.00 96.62 91 VAL A C 1
ATOM 700 O O . VAL A 1 91 ? -4.705 1.229 14.056 1.00 96.62 91 VAL A O 1
ATOM 703 N N . LYS A 1 92 ? -5.838 0.549 12.236 1.00 95.88 92 LYS A N 1
ATOM 704 C CA . LYS A 1 92 ? -6.386 1.858 11.873 1.00 95.88 92 LYS A CA 1
ATOM 705 C C . LYS A 1 92 ? -7.892 1.865 12.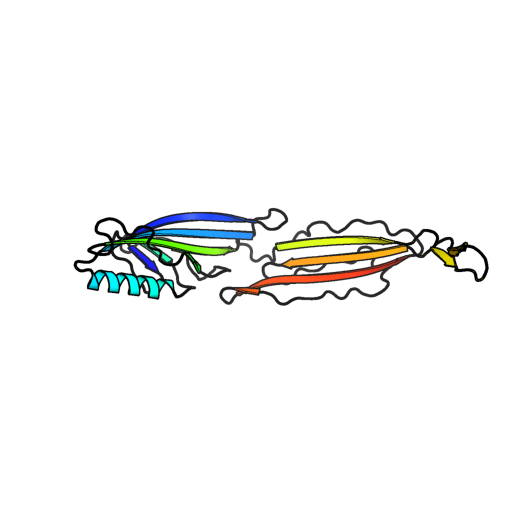013 1.00 95.88 92 LYS A C 1
ATOM 707 O O . LYS A 1 92 ? -8.561 0.929 11.583 1.00 95.88 92 LYS A O 1
ATOM 712 N N . ILE A 1 93 ? -8.419 2.966 12.532 1.00 97.00 93 ILE A N 1
ATOM 713 C CA . ILE A 1 93 ? -9.857 3.207 12.593 1.00 97.00 93 ILE A CA 1
ATOM 714 C C . ILE A 1 93 ? -10.267 3.910 11.297 1.00 97.00 93 ILE A C 1
ATOM 716 O O . ILE A 1 93 ? -10.013 5.100 11.123 1.00 97.00 93 ILE A O 1
ATOM 720 N N . VAL A 1 94 ? -10.837 3.150 10.358 1.00 95.81 94 VAL A N 1
ATOM 721 C CA . VAL A 1 94 ? -11.253 3.653 9.033 1.00 95.81 94 VAL A CA 1
ATOM 722 C C . VAL A 1 94 ? -12.626 4.308 9.070 1.00 95.81 94 VAL A C 1
ATOM 724 O O . VAL A 1 94 ? -12.891 5.220 8.293 1.00 95.81 94 VAL A O 1
ATOM 727 N N . LYS A 1 95 ? -13.476 3.881 10.006 1.00 95.94 95 LYS A N 1
ATOM 728 C CA . LYS A 1 95 ? -14.719 4.561 10.358 1.00 95.94 95 LYS A CA 1
ATOM 729 C C . LYS A 1 95 ? -14.699 4.806 11.868 1.00 95.94 95 LYS A C 1
ATOM 731 O O . LYS A 1 95 ? -14.882 3.843 12.617 1.00 95.94 95 LYS A O 1
ATOM 736 N N . PRO A 1 96 ? -14.421 6.042 12.319 1.00 94.75 96 PRO A N 1
ATOM 737 C CA . PRO A 1 96 ? -14.539 6.419 13.728 1.00 94.75 96 PRO A CA 1
ATOM 738 C C . PRO A 1 96 ? -15.954 6.168 14.268 1.00 94.75 96 PRO A C 1
ATOM 740 O O . PRO A 1 96 ? -16.863 5.924 13.465 1.00 94.75 96 PRO A O 1
ATOM 743 N N . PRO A 1 97 ? -16.163 6.250 15.598 1.00 95.75 97 PRO A N 1
ATOM 744 C CA . PRO A 1 97 ? -17.494 6.177 16.185 1.00 95.75 97 PRO A CA 1
ATOM 745 C C . PRO A 1 97 ? -18.463 7.090 15.439 1.00 95.75 97 PRO A C 1
ATOM 747 O O . PRO A 1 97 ? -18.248 8.291 15.296 1.00 95.75 97 PRO A O 1
ATOM 750 N N . SER A 1 98 ? -19.499 6.471 14.891 1.00 93.25 98 SER A N 1
ATOM 751 C CA . SER A 1 98 ? -20.541 7.132 14.120 1.00 93.25 98 SER A CA 1
ATOM 752 C C . SER A 1 98 ? -21.883 6.694 14.665 1.00 93.25 98 SER A C 1
ATOM 754 O O . SER A 1 98 ? -22.043 5.519 14.989 1.00 93.25 98 SER A O 1
ATOM 756 N N . TYR A 1 99 ? -22.835 7.617 14.742 1.00 91.50 99 TYR A N 1
ATOM 757 C CA . TYR A 1 99 ? -24.152 7.387 15.330 1.00 91.50 99 TYR A CA 1
ATOM 758 C C . TYR A 1 99 ? -25.190 7.438 14.200 1.00 91.50 99 TYR A C 1
ATOM 760 O O . TYR A 1 99 ? -25.629 8.522 13.816 1.00 91.50 99 TYR A O 1
ATOM 768 N N . PRO A 1 100 ? -25.494 6.295 13.554 1.00 78.94 100 PRO A N 1
ATOM 769 C CA . PRO A 1 100 ? -26.218 6.260 12.279 1.00 78.94 100 PRO A CA 1
ATOM 770 C C . PRO A 1 100 ? -27.705 6.617 12.392 1.00 78.94 100 PRO A C 1
ATOM 772 O O . PRO A 1 100 ? -28.360 6.823 11.374 1.00 78.94 100 PRO A O 1
ATOM 775 N N . SER A 1 101 ? -28.242 6.678 13.606 1.00 77.25 101 SER A N 1
ATOM 776 C CA . SER A 1 101 ? -29.626 7.038 13.880 1.00 77.25 101 SER A CA 1
ATOM 777 C C . SER A 1 101 ? -29.661 8.100 14.980 1.00 77.25 101 SER A C 1
ATOM 779 O O . SER A 1 101 ? -28.813 8.100 15.872 1.00 77.25 101 SER A O 1
ATOM 781 N N . GLY A 1 102 ? -30.656 8.990 14.904 1.00 69.69 102 GLY A N 1
ATOM 782 C CA . GLY A 1 102 ? -31.017 9.943 15.962 1.00 69.69 102 GLY A CA 1
ATOM 783 C C . GLY A 1 102 ? -32.516 9.924 16.291 1.00 69.69 102 GLY A C 1
ATOM 784 O O . GLY A 1 102 ? -33.066 10.937 16.712 1.00 69.69 102 GLY A O 1
ATOM 785 N N . AL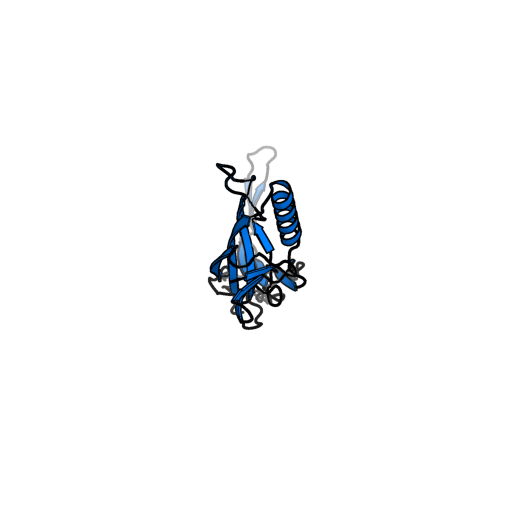A A 1 103 ? -33.204 8.816 16.008 1.00 72.38 103 ALA A N 1
ATOM 786 C CA . ALA A 1 103 ? -34.650 8.684 16.158 1.00 72.38 103 ALA A CA 1
ATOM 787 C C . ALA A 1 103 ? -35.053 8.050 17.503 1.00 72.38 103 ALA A C 1
ATOM 789 O O . ALA A 1 103 ? -34.332 7.235 18.077 1.00 72.38 103 ALA A O 1
ATOM 790 N N . GLY A 1 104 ? -36.260 8.374 17.978 1.00 69.31 104 GLY A N 1
ATOM 791 C CA . GLY A 1 104 ? -36.843 7.778 19.184 1.00 69.31 104 GLY A CA 1
ATOM 792 C C . GLY A 1 104 ? -36.169 8.246 20.478 1.00 69.31 104 GLY A C 1
ATOM 793 O O . GLY A 1 104 ? -35.848 9.419 20.623 1.00 69.31 104 GLY A O 1
ATOM 794 N N . ALA A 1 105 ? -35.966 7.327 21.426 1.00 67.12 105 ALA A N 1
ATOM 795 C CA . ALA A 1 105 ? -35.325 7.600 22.721 1.00 67.12 105 ALA A CA 1
ATOM 796 C C . ALA A 1 105 ? -33.787 7.740 22.642 1.00 67.12 105 ALA A C 1
ATOM 798 O O . ALA A 1 105 ? -33.111 7.820 23.676 1.00 67.12 105 ALA A O 1
ATOM 799 N N . GLN A 1 106 ? -33.230 7.780 21.426 1.00 76.62 106 GLN A N 1
ATOM 800 C CA . GLN A 1 106 ? -31.808 8.011 21.227 1.00 76.62 106 GLN A CA 1
ATOM 801 C C . GLN A 1 106 ? -31.393 9.372 21.796 1.00 76.62 106 GLN A C 1
ATOM 803 O O . GLN A 1 106 ? -32.155 10.336 21.763 1.00 76.62 106 GLN A O 1
ATOM 808 N N . LEU A 1 107 ? -30.191 9.427 22.371 1.00 77.06 107 LEU A N 1
ATOM 809 C CA . LEU A 1 107 ? -29.645 10.566 23.123 1.00 77.06 107 LEU A CA 1
ATOM 810 C C . LEU A 1 107 ? -30.352 10.870 24.459 1.00 77.06 107 LEU A C 1
ATOM 812 O O . LEU A 1 107 ? -29.955 11.808 25.148 1.00 77.06 107 LEU A O 1
ATOM 816 N N . THR A 1 108 ? -31.349 10.073 24.863 1.00 79.81 108 THR A N 1
ATOM 817 C CA . THR A 1 108 ? -31.985 10.199 26.187 1.00 79.81 108 THR A CA 1
ATOM 818 C C . THR A 1 108 ? -31.447 9.152 27.159 1.00 79.81 108 THR A C 1
ATOM 820 O O . THR A 1 108 ? -30.886 9.511 28.193 1.00 79.81 108 THR A O 1
ATOM 823 N N . THR A 1 109 ? -31.572 7.868 26.813 1.00 84.00 109 THR A N 1
ATOM 824 C CA . THR A 1 109 ? -31.074 6.742 27.629 1.00 84.00 109 THR A CA 1
ATOM 825 C C . THR A 1 109 ? -30.107 5.837 26.877 1.00 84.00 109 THR A C 1
ATOM 827 O O . THR A 1 109 ? -29.365 5.080 27.500 1.00 84.00 109 THR A O 1
ATOM 830 N N . PHE A 1 110 ? -30.069 5.928 25.544 1.00 90.94 110 PHE A N 1
ATOM 831 C CA . PHE A 1 110 ? -29.137 5.159 24.733 1.00 90.94 110 PHE A CA 1
ATOM 832 C C . PHE A 1 110 ? -28.752 5.854 23.427 1.00 90.94 110 PHE A C 1
ATOM 834 O O . PHE A 1 110 ? -29.422 6.788 22.992 1.00 90.94 110 PHE A O 1
ATOM 841 N N . VAL A 1 111 ? -27.680 5.401 22.779 1.00 93.06 111 VAL A N 1
ATOM 842 C CA . VAL A 1 111 ? -27.360 5.756 21.390 1.00 93.06 111 VAL A CA 1
ATOM 843 C C . VAL A 1 111 ? -26.644 4.600 20.698 1.00 93.06 111 VAL A C 1
ATOM 845 O O . VAL A 1 111 ? -25.715 4.012 21.255 1.00 93.06 111 VAL A O 1
ATOM 848 N N . ASP A 1 112 ? -27.078 4.275 19.483 1.00 94.69 112 ASP A N 1
ATOM 849 C CA . ASP A 1 112 ? -26.441 3.241 18.670 1.00 94.69 112 ASP A CA 1
ATOM 850 C C . ASP A 1 112 ? -25.217 3.812 17.961 1.00 94.69 112 ASP A C 1
ATOM 852 O O . ASP A 1 112 ? -25.236 4.951 17.488 1.00 94.69 112 ASP A O 1
ATOM 856 N N . TYR A 1 113 ? -24.163 3.011 17.844 1.00 95.25 113 TYR A N 1
ATOM 857 C CA . TYR A 1 113 ? -22.947 3.410 17.152 1.00 95.25 113 TYR A CA 1
ATOM 858 C C . TYR A 1 113 ? -22.384 2.309 16.256 1.00 95.25 113 TYR A C 1
ATOM 860 O O . TYR A 1 113 ? -22.680 1.121 16.390 1.00 95.25 113 TYR A O 1
ATOM 868 N N . SER A 1 114 ? -21.531 2.728 15.324 1.00 96.69 114 SER A N 1
ATOM 869 C CA . SER A 1 114 ? -20.777 1.860 14.427 1.00 96.69 114 SER A CA 1
ATOM 870 C C . SER A 1 114 ? -19.348 2.368 14.269 1.00 96.69 114 SER A C 1
ATOM 872 O O . SER A 1 114 ? -19.132 3.561 14.038 1.00 96.69 114 SER A O 1
ATOM 874 N N . ILE A 1 115 ? -18.392 1.446 14.362 1.00 97.88 115 ILE A N 1
ATOM 875 C CA . ILE A 1 115 ? -16.950 1.658 14.222 1.00 97.88 115 ILE A CA 1
ATOM 876 C C . ILE A 1 115 ? -16.406 0.601 13.262 1.00 97.88 115 ILE A C 1
ATOM 878 O O . ILE A 1 115 ? -16.837 -0.552 13.290 1.00 97.88 115 ILE A O 1
ATOM 882 N N . VAL A 1 116 ? -15.444 0.976 12.421 1.00 98.19 116 VAL A N 1
ATOM 883 C CA . VAL A 1 116 ? -14.732 0.024 11.559 1.00 98.19 116 VAL A CA 1
ATOM 884 C C . VAL A 1 116 ? -13.232 0.190 11.743 1.00 98.19 116 VAL A C 1
ATOM 886 O O . VAL A 1 116 ? -12.690 1.286 11.562 1.00 98.19 116 VAL A O 1
ATOM 889 N N . ALA A 1 117 ? -12.565 -0.911 12.077 1.00 98.12 117 ALA A N 1
ATOM 890 C CA . ALA A 1 117 ? -11.120 -1.005 12.223 1.00 98.12 117 ALA A CA 1
ATOM 891 C C . ALA A 1 117 ? -10.532 -1.956 11.177 1.00 98.12 117 ALA A C 1
ATOM 893 O O . ALA A 1 117 ? -11.164 -2.939 10.796 1.00 98.12 117 ALA A O 1
ATOM 894 N N . THR A 1 118 ? -9.313 -1.683 10.717 1.00 98.06 118 THR A N 1
ATOM 895 C CA . THR A 1 118 ? -8.612 -2.543 9.760 1.00 98.06 118 THR A CA 1
ATOM 896 C C . THR A 1 118 ? -7.129 -2.651 10.080 1.00 98.06 118 THR A C 1
ATOM 898 O O . THR A 1 118 ? -6.517 -1.689 10.548 1.00 98.06 118 THR A O 1
ATOM 901 N N . ALA A 1 119 ? -6.540 -3.801 9.764 1.00 97.06 119 ALA A N 1
ATOM 902 C CA . ALA A 1 119 ? -5.095 -3.989 9.737 1.00 97.06 119 ALA A CA 1
ATOM 903 C C . ALA A 1 119 ? -4.695 -4.983 8.639 1.00 97.06 119 ALA A C 1
ATOM 905 O O . ALA A 1 119 ? -5.407 -5.960 8.395 1.00 97.06 119 ALA A O 1
ATOM 906 N N . ASP A 1 120 ? -3.546 -4.745 8.008 1.00 95.12 120 ASP A N 1
ATOM 907 C CA . ASP A 1 120 ? -2.960 -5.657 7.028 1.00 95.12 120 ASP A CA 1
ATOM 908 C C . ASP A 1 120 ? -1.828 -6.461 7.681 1.00 95.12 120 ASP A C 1
ATOM 910 O O . ASP A 1 120 ? -0.945 -5.899 8.335 1.00 95.12 120 ASP A O 1
ATOM 914 N N . TYR A 1 121 ? -1.832 -7.775 7.474 1.00 92.75 121 TYR A N 1
ATOM 915 C CA . TYR A 1 121 ? -0.812 -8.701 7.961 1.00 92.75 121 TYR A CA 1
ATOM 916 C C . TYR A 1 121 ? -0.118 -9.356 6.772 1.00 92.75 121 TYR A C 1
ATOM 918 O O . TYR A 1 121 ? -0.812 -9.828 5.869 1.00 92.75 121 TYR A O 1
ATOM 926 N N . PRO A 1 122 ? 1.221 -9.410 6.751 1.00 90.06 122 PRO A N 1
ATOM 927 C CA . PRO A 1 122 ? 1.943 -10.022 5.647 1.00 90.06 122 PRO A CA 1
ATOM 928 C C . PRO A 1 122 ? 1.600 -11.513 5.552 1.00 90.06 122 PRO A C 1
ATOM 930 O O . PRO A 1 122 ? 1.415 -12.193 6.566 1.00 90.06 122 PRO A O 1
ATOM 933 N N . ALA A 1 123 ? 1.516 -12.024 4.326 1.00 83.81 123 ALA A N 1
ATOM 934 C CA . ALA A 1 123 ? 1.561 -13.454 4.079 1.00 83.81 123 ALA A CA 1
ATOM 935 C C . ALA A 1 123 ? 2.930 -13.934 4.584 1.00 83.81 123 ALA A C 1
ATOM 937 O O . ALA A 1 123 ? 3.946 -13.317 4.271 1.00 83.81 123 ALA A O 1
ATOM 938 N N . GLY A 1 124 ? 2.965 -14.941 5.461 1.00 71.12 124 GLY A N 1
ATOM 939 C CA . GLY A 1 124 ? 4.227 -15.424 6.033 1.00 71.12 124 GLY A CA 1
ATOM 940 C C . GLY A 1 124 ? 5.245 -15.786 4.943 1.00 71.12 124 GLY A C 1
ATOM 941 O O . GLY A 1 124 ? 4.851 -16.152 3.842 1.00 71.12 124 GLY A O 1
ATOM 942 N N . GLY A 1 125 ? 6.543 -15.684 5.245 1.00 61.12 125 GLY A N 1
ATOM 943 C CA . GLY A 1 125 ? 7.603 -16.094 4.312 1.00 61.12 125 GLY A CA 1
ATOM 944 C C . GLY A 1 125 ? 8.855 -15.222 4.312 1.00 61.12 125 GLY A C 1
ATOM 945 O O . GLY A 1 125 ? 9.898 -15.697 3.901 1.00 61.12 125 GLY A O 1
ATOM 946 N N . GLY A 1 126 ? 8.809 -13.973 4.793 1.00 58.47 126 GLY A N 1
ATOM 947 C CA . GLY A 1 126 ? 9.993 -13.092 4.871 1.00 58.47 126 GLY A CA 1
ATOM 948 C C . GLY A 1 126 ? 10.628 -12.708 3.523 1.00 58.47 126 GLY A C 1
ATOM 949 O O . GLY A 1 126 ? 11.499 -11.841 3.489 1.00 58.47 126 GLY A O 1
ATOM 950 N N . GLU A 1 127 ? 10.180 -13.311 2.426 1.00 70.38 127 GLU A N 1
ATOM 951 C CA . GLU A 1 127 ? 10.632 -13.049 1.068 1.00 70.38 127 GLU A CA 1
ATOM 952 C C . GLU A 1 127 ? 10.233 -11.638 0.625 1.00 70.38 127 GLU A C 1
ATOM 954 O O . GLU A 1 127 ? 9.149 -11.130 0.941 1.00 70.38 127 GLU A O 1
ATOM 959 N N . ASN A 1 128 ? 11.127 -10.987 -0.118 1.00 80.31 128 ASN A N 1
ATOM 960 C CA . ASN A 1 128 ? 10.865 -9.681 -0.703 1.00 80.31 128 ASN A CA 1
ATOM 961 C C . ASN A 1 128 ? 9.985 -9.826 -1.949 1.00 80.31 128 ASN A C 1
ATOM 963 O O . ASN A 1 128 ? 10.451 -9.697 -3.079 1.00 80.31 128 ASN A O 1
ATOM 967 N N . LEU A 1 129 ? 8.698 -10.095 -1.733 1.00 87.81 129 LEU A N 1
ATOM 968 C CA . LEU A 1 129 ? 7.728 -10.208 -2.814 1.00 87.81 129 LEU A CA 1
ATOM 969 C C . LEU A 1 129 ? 7.634 -8.899 -3.601 1.00 87.81 129 LEU A C 1
ATOM 971 O O . LEU A 1 129 ? 7.523 -7.807 -3.032 1.00 87.81 129 LEU A O 1
ATOM 975 N N . LEU A 1 130 ? 7.606 -9.022 -4.925 1.00 91.38 130 LEU A N 1
ATOM 976 C CA . LEU A 1 130 ? 7.293 -7.908 -5.806 1.00 91.38 130 LEU A CA 1
ATOM 977 C C . LEU A 1 130 ? 5.832 -7.488 -5.617 1.00 91.38 130 LEU A C 1
ATOM 979 O O . LEU A 1 130 ? 4.913 -8.305 -5.618 1.00 91.38 130 LEU A O 1
ATOM 983 N N . ARG A 1 131 ? 5.615 -6.188 -5.446 1.00 92.31 131 ARG A N 1
ATOM 984 C CA . ARG A 1 131 ? 4.304 -5.538 -5.377 1.00 92.31 131 ARG A CA 1
ATOM 985 C C . ARG A 1 131 ? 3.807 -5.129 -6.749 1.00 92.31 131 ARG A C 1
ATOM 987 O O . ARG A 1 131 ? 2.635 -5.333 -7.043 1.00 92.31 131 ARG A O 1
ATOM 994 N N . SER A 1 132 ? 4.704 -4.578 -7.551 1.00 94.56 132 SER A N 1
ATOM 995 C CA . SER A 1 132 ? 4.457 -4.177 -8.928 1.00 94.56 132 SER A CA 1
ATOM 996 C C . SER A 1 132 ? 5.730 -4.345 -9.744 1.00 94.56 132 SER A C 1
ATOM 998 O O . SER A 1 132 ? 6.845 -4.257 -9.217 1.00 94.56 132 SER A O 1
ATOM 1000 N N . PHE A 1 133 ? 5.555 -4.584 -11.037 1.00 95.88 133 PHE A N 1
ATOM 1001 C CA . PHE A 1 133 ? 6.630 -4.673 -12.013 1.00 95.88 133 PHE A CA 1
ATOM 1002 C C . PHE A 1 133 ? 6.090 -4.230 -13.367 1.00 95.88 133 PHE A C 1
ATOM 1004 O O . PHE A 1 133 ? 5.058 -4.720 -13.824 1.00 95.88 133 PHE A O 1
ATOM 1011 N N . THR A 1 134 ? 6.800 -3.324 -14.026 1.00 95.88 134 THR A N 1
ATOM 1012 C CA . THR A 1 134 ? 6.515 -2.962 -15.412 1.00 95.88 134 THR A CA 1
ATOM 1013 C C . THR A 1 134 ? 7.809 -2.646 -16.136 1.00 95.88 134 THR A C 1
ATOM 1015 O O . THR A 1 134 ? 8.702 -2.000 -15.589 1.00 95.88 134 THR A O 1
ATOM 1018 N N . GLU A 1 135 ? 7.890 -3.059 -17.394 1.00 96.12 135 GLU A N 1
ATOM 1019 C CA . GLU A 1 135 ? 9.019 -2.771 -18.266 1.00 96.12 135 GLU A CA 1
ATOM 1020 C C . GLU A 1 135 ? 8.530 -2.522 -19.692 1.00 96.12 135 GLU A C 1
ATOM 1022 O O . GLU A 1 135 ? 7.638 -3.205 -20.195 1.00 96.12 135 GLU A O 1
ATOM 1027 N N . THR A 1 136 ? 9.145 -1.543 -20.345 1.00 96.69 136 THR A N 1
ATOM 1028 C CA . THR A 1 136 ? 8.880 -1.160 -21.726 1.00 96.69 136 THR A CA 1
ATOM 1029 C C . THR A 1 136 ? 10.170 -1.218 -22.525 1.00 96.69 136 THR A C 1
ATOM 1031 O O . THR A 1 136 ? 11.242 -0.840 -22.048 1.00 96.69 136 THR A O 1
ATOM 1034 N N . LEU A 1 137 ? 10.043 -1.644 -23.778 1.00 97.00 137 LEU A N 1
ATOM 1035 C CA . LEU A 1 137 ? 11.129 -1.697 -24.740 1.00 97.00 137 LEU A CA 1
ATOM 1036 C C . LEU A 1 137 ? 10.740 -0.881 -25.973 1.00 97.00 137 LEU A C 1
ATOM 1038 O O . LEU A 1 137 ? 9.736 -1.166 -26.623 1.00 97.00 137 LEU A O 1
ATOM 1042 N N . ALA A 1 138 ? 11.522 0.149 -26.275 1.00 96.75 138 ALA A N 1
ATOM 1043 C CA . ALA A 1 138 ? 11.334 1.000 -27.443 1.00 96.75 138 ALA A CA 1
ATOM 1044 C C . ALA A 1 138 ? 12.471 0.776 -28.439 1.00 96.75 138 ALA A C 1
ATOM 1046 O O . ALA A 1 138 ? 13.633 0.715 -28.042 1.00 96.75 138 ALA A O 1
ATOM 1047 N N . PHE A 1 139 ? 12.141 0.695 -29.727 1.00 96.69 139 PHE A N 1
ATOM 1048 C CA . PHE A 1 139 ? 13.096 0.467 -30.811 1.00 96.69 139 PHE A CA 1
ATOM 1049 C C . PHE A 1 139 ? 13.053 1.611 -31.819 1.00 96.69 139 PHE A C 1
ATOM 1051 O O . PHE A 1 139 ? 11.994 2.170 -32.099 1.00 96.69 139 PHE A O 1
ATOM 1058 N N . SER A 1 140 ? 14.205 1.951 -32.385 1.00 95.88 140 SER A N 1
ATOM 1059 C CA . SER A 1 140 ? 14.324 2.941 -33.456 1.00 95.88 140 SER A CA 1
ATOM 1060 C C . SER A 1 140 ? 15.563 2.682 -34.316 1.00 95.88 140 SER A C 1
ATOM 1062 O O . SER A 1 140 ? 16.430 1.878 -33.968 1.00 95.88 140 SER A O 1
ATOM 1064 N N . GLY A 1 141 ? 15.656 3.379 -35.448 1.00 93.81 141 GLY A N 1
ATOM 1065 C CA . GLY A 1 141 ? 16.777 3.246 -36.375 1.00 93.81 141 GLY A CA 1
ATOM 1066 C C . GLY A 1 141 ? 16.653 2.044 -37.313 1.00 93.81 141 GLY A C 1
ATOM 1067 O O . GLY A 1 141 ? 15.565 1.507 -37.509 1.00 93.81 141 GLY A O 1
ATOM 1068 N N . GLY A 1 142 ? 17.750 1.667 -37.968 1.00 90.00 142 GLY A N 1
ATOM 1069 C CA . GLY A 1 142 ? 17.780 0.602 -38.977 1.00 90.00 142 GLY A CA 1
ATOM 1070 C C . GLY A 1 142 ? 17.263 0.998 -40.362 1.00 90.00 142 GLY A C 1
ATOM 1071 O O . GLY A 1 142 ? 17.666 0.407 -41.359 1.00 90.00 142 GLY A O 1
ATOM 1072 N N . GLY A 1 143 ? 16.411 2.022 -40.439 1.00 91.44 143 GLY A N 1
ATOM 1073 C CA . GLY A 1 143 ? 15.902 2.592 -41.685 1.00 91.44 143 GLY A CA 1
ATOM 1074 C C . GLY A 1 143 ? 16.637 3.861 -42.136 1.00 91.44 143 GLY A C 1
ATOM 1075 O O . GLY A 1 143 ? 17.529 4.357 -41.430 1.00 91.44 143 GLY A O 1
ATOM 1076 N N . PRO A 1 144 ? 16.251 4.415 -43.299 1.00 92.94 144 PRO A N 1
ATOM 1077 C CA . PRO A 1 144 ? 16.835 5.638 -43.819 1.00 92.94 144 PRO A CA 1
ATOM 1078 C C . PRO A 1 144 ? 16.443 6.852 -42.974 1.00 92.94 144 PRO A C 1
ATOM 1080 O O . PRO A 1 144 ? 15.296 6.993 -42.551 1.00 92.94 144 PRO A O 1
ATOM 1083 N N . ARG A 1 145 ? 17.383 7.779 -42.785 1.00 93.94 145 ARG A N 1
ATOM 1084 C CA . ARG A 1 145 ? 17.099 9.092 -42.195 1.00 93.94 145 ARG A CA 1
ATOM 1085 C C . ARG A 1 145 ? 16.824 10.084 -43.310 1.00 93.94 145 ARG A C 1
ATOM 1087 O O . ARG A 1 145 ? 17.710 10.334 -44.125 1.00 93.94 145 ARG A O 1
ATOM 1094 N N . ARG A 1 146 ? 15.627 10.664 -43.319 1.00 94.81 146 ARG A N 1
ATOM 1095 C CA . ARG A 1 146 ? 15.233 11.719 -44.258 1.00 94.81 146 ARG A CA 1
ATOM 1096 C C . ARG A 1 146 ? 15.126 13.065 -43.551 1.00 94.81 146 ARG A C 1
ATOM 1098 O O . ARG A 1 146 ? 14.882 13.109 -42.349 1.00 94.81 146 ARG A O 1
ATOM 1105 N N . THR A 1 147 ? 15.316 14.139 -44.299 1.00 94.88 147 THR A N 1
ATOM 1106 C CA . THR A 1 147 ? 15.058 15.516 -43.868 1.00 94.88 147 THR A CA 1
ATOM 1107 C C . THR A 1 147 ? 14.376 16.274 -44.997 1.00 94.88 147 THR A C 1
ATOM 1109 O O . THR A 1 147 ? 14.480 15.875 -46.155 1.00 94.88 147 THR A O 1
ATOM 1112 N N . VAL A 1 148 ? 13.704 17.372 -44.673 1.00 96.12 148 VAL A N 1
ATOM 1113 C CA . VAL A 1 148 ? 13.178 18.319 -45.659 1.00 96.12 148 VAL A CA 1
ATOM 1114 C C . VAL A 1 148 ? 14.032 19.577 -45.588 1.00 96.12 148 VAL A C 1
ATOM 1116 O O . VAL A 1 148 ? 14.228 20.121 -44.504 1.00 96.12 148 VAL A O 1
ATOM 1119 N N . VAL A 1 149 ? 14.580 20.008 -46.722 1.00 95.19 149 VAL A N 1
ATOM 1120 C CA . VAL A 1 149 ? 15.391 21.228 -46.812 1.00 95.19 149 VAL A CA 1
ATOM 1121 C C . VAL A 1 149 ? 14.560 22.316 -47.481 1.00 95.19 149 VAL A C 1
ATOM 1123 O O . VAL A 1 149 ? 14.125 22.160 -48.625 1.00 95.19 149 VAL A O 1
ATOM 1126 N N . GLU A 1 150 ? 14.326 23.415 -46.764 1.00 95.50 150 GLU A N 1
ATOM 1127 C CA . GLU A 1 150 ? 13.668 24.600 -47.316 1.00 95.50 150 GLU A CA 1
ATOM 1128 C C . GLU A 1 150 ? 14.553 25.238 -48.392 1.00 95.50 150 GLU A C 1
ATOM 1130 O O . GLU A 1 150 ? 15.762 25.392 -48.220 1.00 95.50 150 GLU A O 1
ATOM 1135 N N . CYS A 1 151 ? 13.950 25.588 -49.525 1.00 92.62 151 CYS A N 1
ATOM 1136 C CA . CYS A 1 151 ? 14.649 26.158 -50.671 1.00 92.62 151 CYS A CA 1
ATOM 1137 C C . CYS A 1 151 ? 14.199 27.608 -50.877 1.00 92.62 151 CYS A C 1
ATOM 1139 O O . CYS A 1 151 ? 13.018 27.919 -50.759 1.00 92.62 151 CYS A O 1
ATOM 1141 N N . ALA A 1 152 ? 15.130 28.502 -51.217 1.00 90.75 152 ALA A N 1
ATOM 1142 C CA . ALA A 1 152 ? 14.854 29.940 -51.306 1.00 90.75 152 ALA A CA 1
ATOM 1143 C C . ALA A 1 152 ? 13.837 30.321 -52.403 1.00 90.75 152 ALA A C 1
ATOM 1145 O O . ALA A 1 152 ? 13.172 31.347 -52.302 1.00 90.75 152 ALA A O 1
ATOM 1146 N N . ASN A 1 153 ? 13.731 29.519 -53.464 1.00 92.75 153 ASN A N 1
ATOM 1147 C CA . ASN A 1 153 ? 12.899 29.796 -54.638 1.00 92.75 153 ASN A CA 1
ATOM 1148 C C . ASN A 1 153 ? 12.213 28.541 -55.212 1.00 92.75 153 ASN A C 1
ATOM 1150 O O . ASN A 1 153 ? 11.830 28.528 -56.381 1.00 92.75 153 ASN A O 1
ATOM 1154 N N . ALA A 1 154 ? 12.065 27.485 -54.411 1.00 91.62 154 ALA A N 1
ATOM 1155 C CA . ALA A 1 154 ? 11.392 26.249 -54.801 1.00 91.62 154 ALA A CA 1
ATOM 1156 C C . ALA A 1 154 ? 10.676 25.624 -53.590 1.00 91.62 154 ALA A C 1
ATOM 1158 O O . ALA A 1 154 ? 11.055 25.913 -52.453 1.00 91.62 154 ALA A O 1
ATOM 1159 N N . PRO A 1 155 ? 9.669 24.753 -53.796 1.00 96.06 155 PRO A N 1
ATOM 1160 C CA . PRO A 1 155 ? 9.089 23.977 -52.706 1.00 96.06 155 PRO A CA 1
ATOM 1161 C C . PRO A 1 155 ? 10.166 23.177 -51.952 1.00 96.06 155 PRO A C 1
ATOM 1163 O O . PRO A 1 155 ? 11.127 22.723 -52.589 1.00 96.06 155 PRO A O 1
ATOM 1166 N N . PRO A 1 156 ? 10.013 22.968 -50.631 1.00 96.56 156 PRO A N 1
ATOM 1167 C CA . PRO A 1 156 ? 10.963 22.188 -49.849 1.00 96.56 156 PRO A CA 1
ATOM 1168 C C . PRO A 1 156 ? 11.212 20.804 -50.456 1.00 96.56 156 PRO A C 1
ATOM 1170 O O . PRO A 1 156 ? 10.288 20.155 -50.948 1.00 96.56 156 PRO A O 1
ATOM 1173 N N . GLN A 1 157 ? 12.468 20.363 -50.430 1.00 95.12 157 GLN A N 1
ATOM 1174 C CA . GLN A 1 157 ? 12.886 19.105 -51.048 1.00 95.12 157 GLN A CA 1
ATOM 1175 C C . GLN A 1 157 ? 13.184 18.054 -49.976 1.00 95.12 157 GLN A C 1
ATOM 1177 O O . GLN A 1 157 ? 13.935 18.317 -49.033 1.00 95.12 157 GLN A O 1
ATOM 1182 N N . GLU A 1 158 ? 12.630 16.850 -50.132 1.00 95.38 158 GLU A N 1
ATOM 1183 C CA . GLU A 1 158 ? 13.013 15.694 -49.319 1.00 95.38 158 GLU A CA 1
ATOM 1184 C C . GLU A 1 158 ? 14.417 15.207 -49.701 1.00 95.38 158 GLU A C 1
ATOM 1186 O O . GLU A 1 158 ? 14.716 14.970 -50.871 1.00 95.38 158 GLU A O 1
ATOM 1191 N N . GLN A 1 159 ? 15.276 15.001 -48.705 1.00 93.75 159 GLN A N 1
ATOM 1192 C CA . GLN A 1 159 ? 16.623 14.460 -48.873 1.00 93.75 159 GLN A CA 1
ATOM 1193 C C . GLN A 1 159 ? 16.860 13.271 -47.946 1.00 93.75 159 GLN A C 1
ATOM 1195 O O . GLN A 1 159 ? 16.448 13.269 -46.785 1.00 93.75 159 GLN A O 1
ATOM 1200 N N . VAL A 1 160 ? 17.577 12.262 -48.444 1.00 93.56 160 VAL A N 1
ATOM 1201 C CA . VAL A 1 160 ? 18.022 11.108 -47.654 1.00 93.56 160 VAL A CA 1
ATOM 1202 C C . VAL A 1 160 ? 19.425 11.390 -47.112 1.00 93.56 160 VAL A C 1
ATOM 1204 O O . VAL A 1 160 ? 20.385 11.439 -47.871 1.00 93.56 160 VAL A O 1
ATOM 1207 N N . LEU A 1 161 ? 19.548 11.558 -45.794 1.00 92.88 161 LEU A N 1
ATOM 1208 C CA . LEU A 1 161 ? 20.817 11.828 -45.103 1.00 92.88 161 LEU A CA 1
ATOM 1209 C C . LEU A 1 161 ? 21.627 10.559 -44.816 1.00 92.88 161 LEU A C 1
ATOM 1211 O O . LEU A 1 161 ? 22.846 10.615 -44.695 1.00 92.88 161 LEU A O 1
ATOM 1215 N N . ALA A 1 162 ? 20.951 9.428 -44.628 1.00 92.06 162 ALA A N 1
ATOM 1216 C CA . ALA A 1 162 ? 21.578 8.128 -44.422 1.00 92.06 162 ALA A CA 1
ATOM 1217 C C . ALA A 1 162 ? 20.647 7.036 -44.946 1.00 92.06 162 ALA A C 1
ATOM 1219 O O . ALA A 1 162 ? 19.448 7.092 -44.679 1.00 92.06 162 ALA A O 1
ATOM 1220 N N . LEU A 1 163 ? 21.193 6.045 -45.654 1.00 90.88 163 LEU A N 1
ATOM 1221 C CA . LEU A 1 163 ? 20.424 4.883 -46.120 1.00 90.88 163 LEU A CA 1
ATOM 1222 C C . LEU A 1 163 ? 20.121 3.903 -44.980 1.00 90.88 163 LEU A C 1
ATOM 1224 O O . LEU A 1 163 ? 19.047 3.314 -44.954 1.00 90.88 163 LEU A O 1
ATOM 1228 N N . TYR A 1 164 ? 21.040 3.798 -44.017 1.00 92.44 164 TYR A N 1
ATOM 1229 C CA . TYR A 1 164 ? 20.905 2.963 -42.829 1.00 92.44 164 TYR A CA 1
ATOM 1230 C C . TYR A 1 164 ? 21.373 3.743 -41.607 1.00 92.44 164 TYR A C 1
ATOM 1232 O O . TYR A 1 164 ? 22.488 4.264 -41.569 1.00 92.44 164 TYR A O 1
ATOM 1240 N N . THR A 1 165 ? 20.504 3.842 -40.609 1.00 95.81 165 THR A N 1
ATOM 1241 C CA . THR A 1 165 ? 20.838 4.398 -39.296 1.00 95.81 165 THR A CA 1
ATOM 1242 C C . THR A 1 165 ? 21.173 3.278 -38.320 1.00 95.81 165 THR A C 1
ATOM 1244 O O . THR A 1 165 ? 20.686 2.159 -38.468 1.00 95.81 165 THR A O 1
ATOM 1247 N N . ALA A 1 166 ? 21.988 3.572 -37.304 1.00 96.44 166 ALA A N 1
ATOM 1248 C CA . ALA A 1 166 ? 22.241 2.621 -36.224 1.00 96.44 166 ALA A CA 1
ATOM 1249 C C . ALA A 1 166 ? 20.921 2.194 -35.567 1.00 96.44 166 ALA A C 1
ATOM 1251 O O . ALA A 1 166 ? 20.043 3.030 -35.342 1.00 96.44 166 ALA A O 1
ATOM 1252 N N . PHE A 1 167 ? 20.795 0.910 -35.244 1.00 97.12 167 PHE A N 1
ATOM 1253 C CA . PHE A 1 167 ? 19.674 0.409 -34.461 1.00 97.12 167 PHE A CA 1
ATOM 1254 C C . PHE A 1 167 ? 19.846 0.874 -33.023 1.00 97.12 167 PHE A C 1
ATOM 1256 O O . PHE A 1 167 ? 20.916 0.714 -32.433 1.00 97.12 167 PHE A O 1
ATOM 1263 N N . ARG A 1 168 ? 18.789 1.450 -32.462 1.00 97.00 168 ARG A N 1
ATOM 1264 C CA . ARG A 1 168 ? 18.747 1.921 -31.083 1.00 97.00 168 ARG A CA 1
ATOM 1265 C C . ARG A 1 168 ? 17.598 1.251 -30.361 1.00 97.00 168 ARG A C 1
ATOM 1267 O O . ARG A 1 168 ? 16.505 1.127 -30.915 1.00 97.00 168 ARG A O 1
ATOM 1274 N N . ALA A 1 169 ? 17.841 0.860 -29.120 1.00 96.81 169 ALA A N 1
ATOM 1275 C CA . ALA A 1 169 ? 16.788 0.392 -28.236 1.00 96.81 169 ALA A CA 1
ATOM 1276 C C . ALA A 1 169 ? 16.884 1.079 -26.876 1.00 96.81 169 ALA A C 1
ATOM 1278 O O . ALA A 1 169 ? 17.957 1.497 -26.441 1.00 96.81 169 ALA A O 1
ATOM 1279 N N . THR A 1 170 ? 15.750 1.218 -26.208 1.00 95.75 170 THR A N 1
ATOM 1280 C CA . THR A 1 170 ? 15.657 1.751 -24.852 1.00 95.75 170 THR A CA 1
ATOM 1281 C C . THR A 1 170 ? 14.786 0.814 -24.030 1.00 95.75 170 THR A C 1
ATOM 1283 O O . THR A 1 170 ? 13.614 0.632 -24.350 1.00 95.75 170 THR A O 1
ATOM 1286 N N . GLN A 1 171 ? 15.378 0.202 -23.007 1.00 95.75 171 GLN A N 1
ATOM 1287 C CA . GLN A 1 171 ? 14.696 -0.645 -22.028 1.00 95.75 171 GLN A CA 1
ATOM 1288 C C . GLN A 1 171 ? 14.530 0.178 -20.756 1.00 95.75 171 GLN A C 1
ATOM 1290 O O . GLN A 1 171 ? 15.525 0.614 -20.181 1.00 95.75 171 GLN A O 1
ATOM 1295 N N . ILE A 1 172 ? 13.296 0.423 -20.334 1.00 95.81 172 ILE A N 1
ATOM 1296 C CA . ILE A 1 172 ? 12.998 1.185 -19.117 1.00 95.81 172 ILE A CA 1
ATOM 1297 C C . ILE A 1 172 ? 12.004 0.387 -18.298 1.00 95.81 172 ILE A C 1
ATOM 1299 O O . ILE A 1 172 ? 11.004 -0.082 -18.840 1.00 95.81 172 ILE A O 1
ATOM 1303 N N . GLY A 1 173 ? 12.240 0.280 -16.998 1.00 95.75 173 GLY A N 1
ATOM 1304 C CA . GLY A 1 173 ? 11.310 -0.387 -16.106 1.00 95.75 173 GLY A CA 1
ATOM 1305 C C . GLY A 1 173 ? 11.344 0.150 -14.689 1.00 95.75 173 GLY A C 1
ATOM 1306 O O . GLY A 1 173 ? 12.171 0.987 -14.320 1.00 95.75 173 GLY A O 1
ATOM 1307 N N . GLN A 1 174 ? 10.382 -0.321 -13.910 1.00 96.88 174 GLN A N 1
ATOM 1308 C CA . GLN A 1 174 ? 10.259 -0.045 -12.489 1.00 96.88 174 GLN A CA 1
ATOM 1309 C C . GLN A 1 174 ? 9.662 -1.255 -11.776 1.00 96.88 174 GLN A C 1
ATOM 1311 O O . GLN A 1 174 ? 8.834 -1.983 -12.331 1.00 96.88 174 GLN A O 1
ATOM 1316 N N . ALA A 1 175 ? 10.071 -1.439 -10.530 1.00 96.38 175 ALA A N 1
ATOM 1317 C CA . ALA A 1 175 ? 9.564 -2.474 -9.651 1.00 96.38 175 ALA A CA 1
ATOM 1318 C C . ALA A 1 175 ? 9.458 -1.944 -8.222 1.00 96.38 175 ALA A C 1
ATOM 1320 O O . ALA A 1 175 ? 10.212 -1.059 -7.816 1.00 96.38 175 ALA A O 1
ATOM 1321 N N . VAL A 1 176 ? 8.533 -2.500 -7.447 1.00 96.00 176 VAL A N 1
ATOM 1322 C CA . VAL A 1 176 ? 8.384 -2.188 -6.023 1.00 96.00 176 VAL A CA 1
ATOM 1323 C C . VAL A 1 176 ? 8.468 -3.486 -5.242 1.00 96.00 176 VAL A C 1
ATOM 1325 O O . VAL A 1 176 ? 7.655 -4.376 -5.466 1.00 96.00 176 VAL A O 1
ATOM 1328 N N . GLY A 1 177 ? 9.430 -3.609 -4.332 1.00 93.62 177 GLY A N 1
ATOM 1329 C CA . GLY A 1 177 ? 9.503 -4.738 -3.400 1.00 93.62 177 GLY A CA 1
ATOM 1330 C C . GLY A 1 177 ? 8.721 -4.458 -2.119 1.00 93.62 177 GLY A C 1
ATOM 1331 O O . GLY A 1 177 ? 8.574 -3.306 -1.707 1.00 93.62 177 GLY A O 1
ATOM 1332 N N . LEU A 1 178 ? 8.180 -5.491 -1.478 1.00 90.44 178 LEU A N 1
ATOM 1333 C CA . LEU A 1 178 ? 7.399 -5.332 -0.252 1.00 90.44 178 LEU A CA 1
ATOM 1334 C C . LEU A 1 178 ? 8.278 -4.963 0.952 1.00 90.44 178 LEU A C 1
ATOM 1336 O O . LEU A 1 178 ? 7.914 -4.060 1.704 1.00 90.44 178 LEU A O 1
ATOM 1340 N N . THR A 1 179 ? 9.412 -5.644 1.132 1.00 89.94 179 THR A N 1
ATOM 1341 C CA . THR A 1 179 ? 10.265 -5.543 2.334 1.00 89.94 179 THR A CA 1
ATOM 1342 C C . THR A 1 179 ? 11.688 -5.065 2.045 1.00 89.94 179 THR A C 1
ATOM 1344 O O . THR A 1 179 ? 12.405 -4.720 2.983 1.00 89.94 179 THR A O 1
ATOM 1347 N N . GLY A 1 180 ? 12.091 -4.984 0.775 1.00 92.38 180 GLY A N 1
ATOM 1348 C CA . GLY A 1 180 ? 13.385 -4.448 0.359 1.00 92.38 180 GLY A CA 1
ATOM 1349 C C . GLY A 1 180 ? 13.422 -4.066 -1.119 1.00 92.38 180 GLY A C 1
ATOM 1350 O O . GLY A 1 180 ? 12.482 -4.329 -1.869 1.00 92.38 180 GLY A O 1
ATOM 1351 N N . TYR A 1 181 ? 14.515 -3.451 -1.568 1.00 94.44 181 TYR A N 1
ATOM 1352 C CA . TYR A 1 181 ? 14.686 -3.140 -2.989 1.00 94.44 181 TYR A CA 1
ATOM 1353 C C . TYR A 1 181 ? 14.828 -4.429 -3.809 1.00 94.44 181 TYR A C 1
ATOM 1355 O O . TYR A 1 181 ? 15.722 -5.227 -3.515 1.00 94.44 181 TYR A O 1
ATOM 1363 N N . PRO A 1 182 ? 13.980 -4.659 -4.825 1.00 93.06 182 PRO A N 1
ATOM 1364 C CA . PRO A 1 182 ? 14.171 -5.787 -5.722 1.00 93.06 182 PRO A CA 1
ATOM 1365 C C . PRO A 1 182 ? 15.366 -5.530 -6.645 1.00 93.06 182 PRO A C 1
ATOM 1367 O O . PRO A 1 182 ? 15.713 -4.383 -6.932 1.00 93.06 182 PRO A O 1
ATOM 1370 N N . THR A 1 183 ? 15.999 -6.597 -7.127 1.00 92.44 183 THR A N 1
ATOM 1371 C CA . THR A 1 183 ? 17.095 -6.487 -8.096 1.00 92.44 183 THR A CA 1
ATOM 1372 C C . THR A 1 183 ? 16.529 -6.163 -9.483 1.00 92.44 183 THR A C 1
ATOM 1374 O O . THR A 1 183 ? 15.707 -6.932 -9.986 1.00 92.44 183 THR A O 1
ATOM 1377 N N . PRO A 1 184 ? 16.943 -5.053 -10.125 1.00 92.69 184 PRO A N 1
ATOM 1378 C CA . PRO A 1 184 ? 16.562 -4.767 -11.504 1.00 92.69 184 PRO A CA 1
ATOM 1379 C C . PRO A 1 184 ? 16.986 -5.897 -12.455 1.00 92.69 184 PRO A C 1
ATOM 1381 O O . PRO A 1 184 ? 18.071 -6.459 -12.274 1.00 92.69 184 PRO A O 1
ATOM 1384 N N . PRO A 1 185 ? 16.188 -6.218 -13.487 1.00 92.62 185 PRO A N 1
ATOM 1385 C CA . PRO A 1 185 ? 16.602 -7.138 -14.538 1.00 92.62 185 PRO A CA 1
ATOM 1386 C C . PRO A 1 185 ? 17.903 -6.690 -15.206 1.00 92.62 185 PRO A C 1
ATOM 1388 O O . PRO A 1 185 ? 18.127 -5.501 -15.424 1.00 92.62 185 PRO A O 1
ATOM 1391 N N . ALA A 1 186 ? 18.743 -7.651 -15.589 1.00 92.88 186 ALA A N 1
ATOM 1392 C CA . ALA A 1 186 ? 19.939 -7.362 -16.370 1.00 92.88 186 ALA A CA 1
ATOM 1393 C C . ALA A 1 186 ? 19.575 -6.736 -17.739 1.00 92.88 186 ALA A C 1
ATOM 1395 O O . ALA A 1 186 ? 18.510 -7.031 -18.296 1.00 92.88 186 ALA A O 1
ATOM 1396 N N . PRO A 1 187 ? 20.455 -5.896 -18.317 1.00 95.12 187 PRO A N 1
ATOM 1397 C CA . PRO A 1 187 ? 20.238 -5.333 -19.646 1.00 95.12 187 PRO A CA 1
ATOM 1398 C C . PRO A 1 187 ? 20.104 -6.445 -20.694 1.00 95.12 187 PRO A C 1
ATOM 1400 O O . PRO A 1 187 ? 20.924 -7.362 -20.729 1.00 95.12 187 PRO A O 1
ATOM 1403 N N . LEU A 1 188 ? 19.109 -6.346 -21.584 1.00 95.06 188 LEU A N 1
ATOM 1404 C CA . LEU A 1 188 ? 18.827 -7.391 -22.585 1.00 95.06 188 LEU A CA 1
ATOM 1405 C C . LEU A 1 188 ? 19.990 -7.642 -23.559 1.00 95.06 188 LEU A C 1
ATOM 1407 O O . LEU A 1 188 ? 20.191 -8.772 -24.006 1.00 95.06 188 LEU A O 1
ATOM 1411 N N . TRP A 1 189 ? 20.775 -6.606 -23.875 1.00 96.00 189 TRP A N 1
ATOM 1412 C CA . TRP A 1 189 ? 21.961 -6.717 -24.733 1.00 96.00 189 TRP A CA 1
ATOM 1413 C C . TRP A 1 189 ? 23.182 -6.060 -24.076 1.00 96.00 189 TRP A C 1
ATOM 1415 O O . TRP A 1 189 ? 23.565 -4.953 -24.465 1.00 96.00 189 TRP A O 1
ATOM 1425 N N . PRO A 1 190 ? 23.836 -6.725 -23.106 1.00 94.69 190 PRO A N 1
ATOM 1426 C CA . PRO A 1 190 ? 24.919 -6.121 -22.326 1.00 94.69 190 PRO A CA 1
ATOM 1427 C C . PRO A 1 190 ? 26.069 -5.587 -23.194 1.00 94.69 190 PRO A C 1
ATOM 1429 O O . PRO A 1 190 ? 26.551 -4.482 -22.983 1.00 94.69 190 PRO A O 1
ATOM 1432 N N . GLY A 1 191 ? 26.453 -6.314 -24.250 1.00 95.31 191 GLY A N 1
ATOM 1433 C CA . GLY A 1 191 ? 27.515 -5.898 -25.179 1.00 95.31 191 GLY A CA 1
ATOM 1434 C C . GLY A 1 191 ? 27.130 -4.789 -26.170 1.00 95.31 191 GLY A C 1
ATOM 1435 O O . GLY A 1 191 ? 27.897 -4.517 -27.092 1.00 95.31 191 GLY A O 1
ATOM 1436 N N . LYS A 1 192 ? 25.927 -4.211 -26.050 1.00 96.69 192 LYS A N 1
ATOM 1437 C CA . LYS A 1 192 ? 25.401 -3.138 -26.913 1.00 96.69 192 LYS A CA 1
ATOM 1438 C C . LYS A 1 192 ? 24.994 -1.894 -26.127 1.00 96.69 192 LYS A C 1
ATOM 1440 O O . LYS A 1 192 ? 24.347 -1.021 -26.701 1.00 96.69 192 LYS A O 1
ATOM 1445 N N . LEU A 1 193 ? 25.328 -1.820 -24.838 1.00 96.25 193 LEU A N 1
ATOM 1446 C CA . LEU A 1 193 ? 25.065 -0.640 -24.022 1.00 96.25 193 LEU A CA 1
ATOM 1447 C C . LEU A 1 193 ? 25.806 0.572 -24.592 1.00 96.25 193 LEU A C 1
ATOM 1449 O O . LEU A 1 193 ? 27.003 0.522 -24.857 1.00 96.25 193 LEU A O 1
ATOM 1453 N N . GLU A 1 194 ? 25.063 1.651 -24.809 1.00 93.19 194 GLU A N 1
ATOM 1454 C CA . GLU A 1 194 ? 25.624 2.955 -25.167 1.00 93.19 194 GLU A CA 1
ATOM 1455 C C . GLU A 1 194 ? 26.169 3.666 -23.921 1.00 93.19 194 GLU A C 1
ATOM 1457 O O . GLU A 1 194 ? 27.179 4.359 -23.992 1.00 93.19 194 GLU A O 1
ATOM 1462 N N . VAL A 1 195 ? 25.500 3.464 -22.782 1.00 84.25 195 VAL A N 1
ATOM 1463 C CA . VAL A 1 195 ? 25.882 3.937 -21.448 1.00 84.25 195 VAL A CA 1
ATOM 1464 C C . VAL A 1 195 ? 25.506 2.843 -20.451 1.00 84.25 195 VAL A C 1
ATOM 1466 O O . VAL A 1 195 ? 24.482 2.174 -20.642 1.00 84.25 195 VAL A O 1
ATOM 1469 N N . ASP A 1 196 ? 26.309 2.665 -19.404 1.00 80.25 196 ASP A N 1
ATOM 1470 C CA . ASP A 1 196 ? 25.954 1.786 -18.290 1.00 80.25 196 ASP A CA 1
ATOM 1471 C C . ASP A 1 196 ? 24.634 2.243 -17.656 1.00 80.25 196 ASP A C 1
ATOM 1473 O O . ASP A 1 196 ? 24.356 3.435 -17.521 1.00 80.25 196 ASP A O 1
ATOM 1477 N N . GLY A 1 197 ? 23.774 1.287 -17.308 1.00 79.38 197 GLY A N 1
ATOM 1478 C CA . GLY A 1 197 ? 22.518 1.614 -16.646 1.00 79.38 197 GLY A CA 1
ATOM 1479 C C . GLY A 1 197 ? 22.747 1.915 -15.174 1.00 79.38 197 GLY A C 1
ATOM 1480 O O . GLY A 1 197 ? 23.368 1.120 -14.473 1.00 79.38 197 GLY A O 1
ATOM 1481 N N . GLU A 1 198 ? 22.180 3.019 -14.700 1.00 85.31 198 GLU A N 1
ATOM 1482 C CA . GLU A 1 198 ? 22.194 3.406 -13.291 1.00 85.31 198 GLU A CA 1
ATOM 1483 C C . GLU A 1 198 ? 20.794 3.196 -12.696 1.00 85.31 198 GLU A C 1
ATOM 1485 O O . GLU A 1 198 ? 19.874 3.975 -12.975 1.00 85.31 198 GLU A O 1
ATOM 1490 N N . PRO A 1 199 ? 20.576 2.133 -11.900 1.00 91.88 199 PRO A N 1
ATOM 1491 C CA . PRO A 1 199 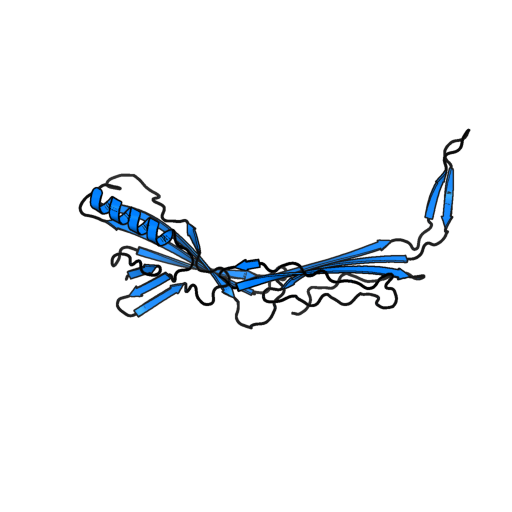? 19.322 1.967 -11.188 1.00 91.88 199 PRO A CA 1
ATOM 1492 C C . PRO A 1 199 ? 19.105 3.113 -10.203 1.00 91.88 199 PRO A C 1
ATOM 1494 O O . PRO A 1 199 ? 19.981 3.450 -9.410 1.00 91.88 199 PRO A O 1
ATOM 1497 N N . THR A 1 200 ? 17.906 3.682 -10.214 1.00 96.19 200 THR A N 1
ATOM 1498 C CA . THR A 1 200 ? 17.495 4.703 -9.253 1.00 96.19 200 THR A CA 1
ATOM 1499 C C . THR A 1 200 ? 16.659 4.057 -8.156 1.00 96.19 200 THR A C 1
ATOM 1501 O O . THR A 1 200 ? 15.594 3.495 -8.428 1.00 96.19 200 THR A O 1
ATOM 1504 N N . LEU A 1 201 ? 17.135 4.157 -6.914 1.00 96.88 201 LEU A N 1
ATOM 1505 C CA . LEU A 1 201 ? 16.412 3.735 -5.715 1.00 96.88 201 LEU A CA 1
ATOM 1506 C C . LEU A 1 201 ? 15.552 4.896 -5.207 1.00 96.88 201 LEU A C 1
ATOM 1508 O O . LEU A 1 201 ? 16.065 5.991 -4.974 1.00 96.88 201 LEU A O 1
ATOM 1512 N N . GLY A 1 202 ? 14.252 4.672 -5.028 1.00 96.81 202 GLY A N 1
ATOM 1513 C CA . GLY A 1 202 ? 13.361 5.651 -4.398 1.00 96.81 202 GLY A CA 1
ATOM 1514 C C . GLY A 1 202 ? 13.112 5.322 -2.926 1.00 96.81 202 GLY A C 1
ATOM 1515 O O . GLY A 1 202 ? 13.256 4.183 -2.503 1.00 96.81 202 GLY A O 1
ATOM 1516 N N . SER A 1 203 ? 12.712 6.305 -2.121 1.00 96.75 203 SER A N 1
ATOM 1517 C CA . SER A 1 203 ? 12.496 6.074 -0.688 1.00 96.75 203 SER A CA 1
ATOM 1518 C C . SER A 1 203 ? 11.341 5.095 -0.419 1.00 96.75 203 SER A C 1
ATOM 1520 O O . SER A 1 203 ? 10.277 5.235 -1.031 1.00 96.75 203 SER A O 1
ATOM 1522 N N . PRO A 1 204 ? 11.500 4.156 0.533 1.00 96.06 204 PRO A N 1
ATOM 1523 C CA . PRO A 1 204 ? 10.400 3.314 0.975 1.00 96.06 204 PRO A CA 1
ATOM 1524 C C . PRO A 1 204 ? 9.357 4.120 1.752 1.00 96.06 204 PRO A C 1
ATOM 1526 O O . PRO A 1 204 ? 9.618 5.209 2.271 1.00 96.06 204 PRO A O 1
ATOM 1529 N N . ARG A 1 205 ? 8.159 3.558 1.888 1.00 94.19 205 ARG A N 1
ATOM 1530 C CA . ARG A 1 205 ? 7.064 4.147 2.661 1.00 94.19 205 ARG A CA 1
ATOM 1531 C C . ARG A 1 205 ? 7.078 3.647 4.096 1.00 94.19 205 ARG A C 1
ATOM 1533 O O . ARG A 1 205 ? 7.030 2.448 4.345 1.00 94.19 205 ARG A O 1
ATOM 1540 N N . LEU A 1 206 ? 7.045 4.569 5.052 1.00 91.12 206 LEU A N 1
ATOM 1541 C CA . LEU A 1 206 ? 6.882 4.230 6.462 1.00 91.12 206 LEU A CA 1
ATOM 1542 C C . LEU A 1 206 ? 5.399 3.995 6.793 1.00 91.12 206 LEU A C 1
ATOM 1544 O O . LEU A 1 206 ? 4.564 4.884 6.606 1.00 91.12 206 LEU A O 1
ATOM 1548 N N . ARG A 1 207 ? 5.061 2.813 7.315 1.00 87.12 207 ARG A N 1
ATOM 1549 C CA . ARG A 1 207 ? 3.726 2.462 7.824 1.00 87.12 207 ARG A CA 1
ATOM 1550 C C . ARG A 1 207 ? 3.861 1.721 9.153 1.00 87.12 207 ARG A C 1
ATOM 1552 O O . ARG A 1 207 ? 4.579 0.737 9.231 1.00 87.12 207 ARG A O 1
ATOM 1559 N N . ASN A 1 208 ? 3.201 2.216 10.205 1.00 86.75 208 ASN A N 1
ATOM 1560 C CA . ASN A 1 208 ? 3.267 1.632 11.558 1.00 86.75 208 ASN A CA 1
ATOM 1561 C C . ASN A 1 208 ? 4.708 1.372 12.054 1.00 86.75 208 ASN A C 1
ATOM 1563 O O . ASN A 1 208 ? 5.000 0.336 12.639 1.00 86.75 208 ASN A O 1
ATOM 1567 N N . GLY A 1 209 ? 5.635 2.292 11.762 1.00 84.19 209 GLY A N 1
ATOM 1568 C CA . GLY A 1 209 ? 7.047 2.141 12.136 1.00 84.19 209 GLY A CA 1
ATOM 1569 C C . GLY A 1 209 ? 7.846 1.143 11.286 1.00 84.19 209 GLY A C 1
ATOM 1570 O O . GLY A 1 209 ? 9.027 0.949 11.551 1.00 84.19 209 GLY A O 1
ATOM 1571 N N . VAL A 1 210 ? 7.241 0.545 10.257 1.00 86.12 210 VAL A N 1
ATOM 1572 C CA . VAL A 1 210 ? 7.874 -0.411 9.340 1.00 86.12 210 VAL A CA 1
ATOM 1573 C C . VAL A 1 210 ? 7.991 0.203 7.945 1.00 86.12 210 VAL A C 1
ATOM 1575 O O . VAL A 1 210 ? 7.045 0.812 7.442 1.00 86.12 210 VAL A O 1
ATOM 1578 N N . TYR A 1 211 ? 9.150 0.054 7.308 1.00 91.81 211 TYR A N 1
ATOM 1579 C CA . TYR A 1 211 ? 9.344 0.461 5.917 1.00 91.81 211 TYR A CA 1
ATOM 1580 C C . TYR A 1 211 ? 8.834 -0.618 4.960 1.00 91.81 211 TYR A C 1
ATOM 1582 O O . TYR A 1 211 ? 9.245 -1.775 5.033 1.00 91.81 211 TYR A O 1
ATOM 1590 N N . VAL A 1 212 ? 7.949 -0.219 4.053 1.00 91.50 212 VAL A N 1
ATOM 1591 C CA . VAL A 1 212 ? 7.336 -1.060 3.020 1.00 91.50 212 VAL A CA 1
ATOM 1592 C C . VAL A 1 212 ? 7.344 -0.334 1.680 1.00 91.50 212 VAL A C 1
ATOM 1594 O O . VAL A 1 212 ? 7.572 0.872 1.646 1.00 91.50 212 VAL A O 1
ATOM 1597 N N . ASP A 1 213 ? 7.030 -1.038 0.594 1.00 93.75 213 ASP A N 1
ATOM 1598 C CA . ASP A 1 213 ? 6.986 -0.486 -0.767 1.00 93.75 213 ASP A CA 1
ATOM 1599 C C . ASP A 1 213 ? 8.324 0.180 -1.143 1.00 93.75 213 ASP A C 1
ATOM 1601 O O . ASP A 1 213 ? 8.450 1.400 -1.092 1.00 93.75 213 ASP A O 1
ATOM 1605 N N . TRP A 1 214 ? 9.322 -0.622 -1.504 1.00 95.56 214 TRP A N 1
ATOM 1606 C CA . TRP A 1 214 ? 10.689 -0.211 -1.830 1.00 95.56 214 TRP A CA 1
ATOM 1607 C C . TRP A 1 214 ? 10.866 -0.082 -3.353 1.00 95.56 214 TRP A C 1
ATOM 1609 O O . TRP A 1 214 ? 11.059 -1.097 -4.032 1.00 95.56 214 TRP A O 1
ATOM 1619 N N . PRO A 1 215 ? 10.754 1.132 -3.925 1.00 97.38 215 PRO A N 1
ATOM 1620 C CA . PRO A 1 215 ? 10.758 1.322 -5.369 1.00 97.38 215 PRO A CA 1
ATOM 1621 C C . PRO A 1 215 ? 12.175 1.340 -5.949 1.00 97.38 215 PRO A C 1
ATOM 1623 O O . PRO A 1 215 ? 13.083 1.985 -5.422 1.00 97.38 215 PRO A O 1
ATOM 1626 N N . VAL A 1 216 ? 12.334 0.705 -7.105 1.00 97.00 216 VAL A N 1
ATOM 1627 C CA . VAL A 1 216 ? 13.510 0.824 -7.966 1.00 97.00 216 VAL A CA 1
ATOM 1628 C C . VAL A 1 216 ? 13.067 1.078 -9.401 1.00 97.00 216 VAL A C 1
ATOM 1630 O O . VAL A 1 216 ? 12.051 0.552 -9.854 1.00 97.00 216 VAL A O 1
ATOM 1633 N N . SER A 1 217 ? 13.833 1.882 -10.126 1.00 97.00 217 SER A N 1
ATOM 1634 C CA . SER A 1 217 ? 13.659 2.094 -11.563 1.00 97.00 217 SER A CA 1
ATOM 1635 C C . SER A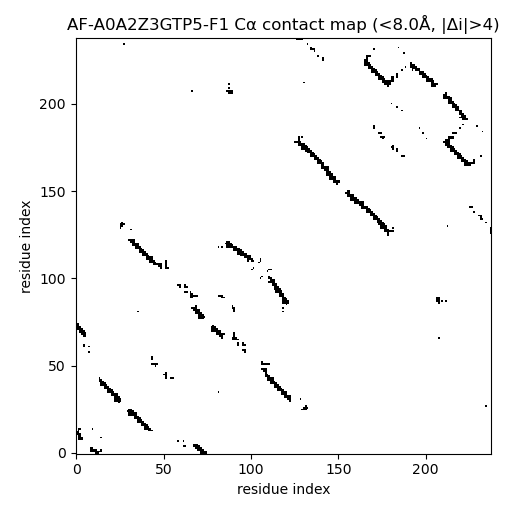 1 217 ? 14.992 1.960 -12.284 1.00 97.00 217 SER A C 1
ATOM 1637 O O . SER A 1 217 ? 16.048 2.175 -11.690 1.00 97.00 217 SER A O 1
ATOM 1639 N N . TRP A 1 218 ? 14.953 1.568 -13.552 1.00 95.56 218 TRP A N 1
ATOM 1640 C CA . TRP A 1 218 ? 16.140 1.387 -14.383 1.00 95.56 218 TRP A CA 1
ATOM 1641 C C . TRP A 1 218 ? 15.879 1.864 -15.808 1.00 95.56 218 TRP A C 1
ATOM 1643 O O . TRP A 1 218 ? 14.750 1.832 -16.303 1.00 95.56 218 TRP A O 1
ATOM 1653 N N . ALA A 1 219 ? 16.949 2.288 -16.475 1.00 95.69 219 ALA A N 1
ATOM 1654 C CA . ALA A 1 219 ? 16.941 2.640 -17.883 1.00 95.69 219 ALA A CA 1
ATOM 1655 C C . ALA A 1 219 ? 18.254 2.190 -18.532 1.00 95.69 219 ALA A C 1
ATOM 1657 O O . ALA A 1 219 ? 19.334 2.596 -18.110 1.00 95.69 219 ALA A O 1
ATOM 1658 N N . TYR A 1 220 ? 18.152 1.387 -19.586 1.00 95.75 220 TYR A N 1
ATOM 1659 C CA . TYR A 1 220 ? 19.271 0.950 -20.411 1.00 95.75 220 TYR A CA 1
ATOM 1660 C C . TYR A 1 220 ? 19.091 1.486 -21.830 1.00 95.75 220 TYR A C 1
ATOM 1662 O O . TYR A 1 220 ? 18.008 1.376 -22.418 1.00 95.75 220 TYR A O 1
ATOM 1670 N N . ARG A 1 221 ? 20.152 2.067 -22.393 1.00 96.62 221 ARG A N 1
ATOM 1671 C CA . ARG A 1 221 ? 20.184 2.555 -23.777 1.00 96.62 221 ARG A CA 1
ATOM 1672 C C . ARG A 1 221 ? 21.169 1.728 -24.577 1.00 96.62 221 ARG A C 1
ATOM 1674 O O . ARG A 1 221 ? 22.293 1.508 -24.135 1.00 96.62 221 ARG A O 1
ATOM 1681 N N . PHE A 1 222 ? 20.740 1.287 -25.753 1.00 97.19 222 PHE A N 1
ATOM 1682 C CA . PHE A 1 222 ? 21.510 0.389 -26.599 1.00 97.19 222 PHE A CA 1
ATOM 1683 C C . PHE A 1 222 ? 21.734 0.978 -27.984 1.00 97.19 222 PHE A C 1
ATOM 1685 O O . PHE A 1 222 ? 20.848 1.632 -28.541 1.00 97.19 222 PHE A O 1
ATOM 1692 N N . VAL A 1 223 ? 22.885 0.655 -28.570 1.00 97.69 223 VAL A N 1
ATOM 1693 C CA . VAL A 1 223 ? 23.228 0.978 -29.954 1.00 97.69 223 VAL A CA 1
ATOM 1694 C C . VAL A 1 223 ? 23.870 -0.229 -30.640 1.00 97.69 223 VAL A C 1
ATOM 1696 O O . VAL A 1 223 ? 24.712 -0.925 -30.074 1.00 97.69 223 VAL A O 1
ATOM 1699 N N . SER A 1 224 ? 23.462 -0.513 -31.876 1.00 97.00 224 SER A N 1
ATOM 1700 C CA . SER A 1 224 ? 23.987 -1.639 -32.650 1.00 97.00 224 SER A CA 1
ATOM 1701 C C . SER A 1 224 ? 24.017 -1.345 -34.149 1.00 97.00 224 SER A C 1
ATOM 1703 O O . SER A 1 224 ? 23.191 -0.604 -34.682 1.00 97.00 224 SER A O 1
ATOM 1705 N N . ALA A 1 225 ? 24.973 -1.967 -34.842 1.00 96.31 225 ALA A N 1
ATOM 1706 C CA . ALA A 1 225 ? 25.023 -1.998 -36.303 1.00 96.31 225 ALA A CA 1
ATOM 1707 C C . ALA A 1 225 ? 24.003 -2.985 -36.908 1.00 96.31 225 ALA A C 1
ATOM 1709 O O . ALA A 1 225 ? 23.680 -2.895 -38.087 1.00 96.31 225 ALA A O 1
ATOM 1710 N N . THR A 1 226 ? 23.488 -3.920 -36.106 1.00 95.75 226 THR A N 1
ATOM 1711 C CA . THR A 1 226 ? 22.503 -4.940 -36.499 1.00 95.75 226 THR A CA 1
ATOM 1712 C C . THR A 1 226 ? 21.209 -4.802 -35.689 1.00 95.75 226 THR A C 1
ATOM 1714 O O . THR A 1 226 ? 21.255 -4.225 -34.596 1.00 95.75 226 THR A O 1
ATOM 1717 N N . PRO A 1 227 ? 20.069 -5.338 -36.177 1.00 96.12 227 PRO A N 1
ATOM 1718 C CA . PRO A 1 227 ? 18.799 -5.289 -35.456 1.00 96.12 227 PRO A CA 1
ATOM 1719 C C . PRO A 1 227 ? 18.904 -5.774 -34.006 1.00 96.12 227 PRO A C 1
ATOM 1721 O O . PRO A 1 227 ? 19.478 -6.829 -33.733 1.00 96.12 227 PRO A O 1
ATOM 1724 N N . LEU A 1 228 ? 18.317 -5.007 -33.086 1.00 94.88 228 LEU A N 1
ATOM 1725 C CA . LEU A 1 228 ? 18.127 -5.391 -31.688 1.00 94.88 228 LEU A CA 1
ATOM 1726 C C . LEU A 1 228 ? 16.756 -6.068 -31.577 1.00 94.88 228 LEU A C 1
ATOM 1728 O O . LEU A 1 228 ? 15.739 -5.421 -31.812 1.00 94.88 228 LEU A O 1
ATOM 1732 N N . ALA A 1 229 ? 16.728 -7.366 -31.274 1.00 94.12 229 ALA A N 1
ATOM 1733 C CA . ALA A 1 229 ? 15.502 -8.160 -31.169 1.00 94.12 229 ALA A CA 1
ATOM 1734 C C . ALA A 1 229 ? 15.341 -8.701 -29.747 1.00 94.12 229 ALA A C 1
ATOM 1736 O O . ALA A 1 229 ? 16.271 -9.293 -29.195 1.00 94.12 229 ALA A O 1
ATOM 1737 N N . GLY A 1 230 ? 14.185 -8.441 -29.137 1.00 93.62 230 GLY A N 1
ATOM 1738 C CA . GLY A 1 230 ? 13.910 -8.765 -27.741 1.00 93.62 230 GLY A CA 1
ATOM 1739 C C . GLY A 1 230 ? 12.517 -8.313 -27.324 1.00 93.62 230 GLY A C 1
ATOM 1740 O O . GLY A 1 230 ? 11.846 -7.574 -28.044 1.00 93.62 230 GLY A O 1
ATOM 1741 N N . VAL A 1 231 ? 12.092 -8.775 -26.156 1.00 95.50 231 VAL A N 1
ATOM 1742 C CA . VAL A 1 231 ? 10.831 -8.392 -25.514 1.00 95.50 231 VAL A CA 1
ATOM 1743 C C . VAL A 1 231 ? 11.127 -7.951 -24.082 1.00 95.50 231 VAL A C 1
ATOM 1745 O O . VAL A 1 231 ? 12.153 -8.373 -23.542 1.00 95.50 231 VAL A O 1
ATOM 1748 N N . PRO A 1 232 ? 10.266 -7.127 -23.461 1.00 94.88 232 PRO A N 1
ATOM 1749 C CA . PRO A 1 232 ? 10.390 -6.822 -22.042 1.00 94.88 232 PRO A CA 1
ATOM 1750 C C . PRO A 1 232 ? 10.455 -8.094 -21.190 1.00 94.88 232 PRO A C 1
ATOM 1752 O O . PRO A 1 232 ? 9.828 -9.112 -21.511 1.00 94.88 232 PRO A O 1
ATOM 1755 N N . ASN A 1 233 ? 11.200 -8.026 -20.092 1.00 92.75 233 ASN A N 1
ATOM 1756 C CA . ASN A 1 233 ? 11.241 -9.067 -19.081 1.00 92.75 233 ASN A CA 1
ATOM 1757 C C . ASN A 1 233 ? 9.828 -9.333 -18.549 1.00 92.75 233 ASN A C 1
ATOM 1759 O O . ASN A 1 233 ? 9.005 -8.429 -18.401 1.00 92.75 233 ASN A O 1
ATOM 1763 N N . ARG A 1 234 ? 9.543 -10.606 -18.272 1.00 90.69 234 ARG A N 1
ATOM 1764 C CA . ARG A 1 234 ? 8.307 -11.009 -17.591 1.00 90.69 234 ARG A CA 1
ATOM 1765 C C . ARG A 1 234 ? 8.426 -10.700 -16.102 1.00 90.69 234 ARG A C 1
ATOM 1767 O O . ARG A 1 234 ? 9.521 -10.402 -15.632 1.00 90.69 234 ARG A O 1
ATOM 1774 N N 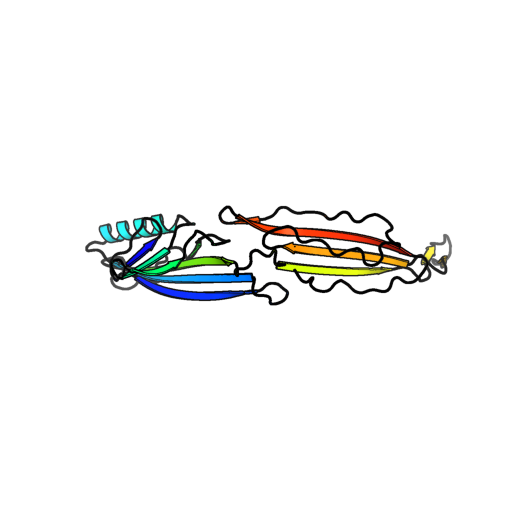. TRP A 1 235 ? 7.313 -10.831 -15.376 1.00 87.50 235 TRP A N 1
ATOM 1775 C CA . TRP A 1 235 ? 7.313 -10.781 -13.915 1.00 87.50 235 TRP A CA 1
ATOM 1776 C C . TRP A 1 235 ? 8.456 -11.648 -13.358 1.00 87.50 235 TRP A C 1
ATOM 1778 O O . TRP A 1 235 ? 8.451 -12.862 -13.597 1.00 87.50 235 TRP A O 1
ATOM 1788 N N . PRO A 1 236 ? 9.455 -11.051 -12.686 1.00 80.44 236 PRO A N 1
ATOM 1789 C CA . PRO A 1 236 ? 10.565 -11.806 -12.129 1.00 80.44 236 PRO A CA 1
ATOM 1790 C C . PRO A 1 236 ? 10.048 -12.767 -11.058 1.00 80.44 236 PRO A C 1
ATOM 1792 O O . PRO A 1 236 ? 9.199 -12.396 -10.247 1.00 80.44 236 PRO A O 1
ATOM 1795 N N . ALA A 1 237 ? 10.554 -14.000 -11.043 1.00 63.97 237 ALA A N 1
ATOM 1796 C CA . ALA A 1 237 ? 10.411 -14.829 -9.852 1.00 63.97 237 ALA A CA 1
ATOM 1797 C C . ALA A 1 237 ? 11.151 -14.107 -8.713 1.00 63.97 237 ALA A C 1
ATOM 1799 O O . ALA A 1 237 ? 12.305 -13.716 -8.906 1.00 63.97 237 ALA A O 1
ATOM 1800 N N . GLY A 1 238 ? 10.435 -13.827 -7.619 1.00 54.94 238 GLY A N 1
ATOM 1801 C CA . GLY A 1 238 ? 10.976 -13.149 -6.435 1.00 54.94 238 GLY A CA 1
ATOM 1802 C C . GLY A 1 238 ? 12.057 -13.953 -5.729 1.00 54.94 238 GLY A C 1
ATOM 1803 O O . GLY A 1 238 ? 12.139 -15.177 -5.979 1.00 54.94 238 GLY A O 1
#

Radius of gyration: 30.05 Å; Cα contacts (8 Å, |Δi|>4): 533; chains: 1; bounding box: 64×46×88 Å